Protein AF-C2EVM4-F1 (afdb_monomer_lite)

Organism: NCBI:txid1423814

Secondary structure (DSSP, 8-state):
-HHHHHHHHHHHHHHHHHHHHHHHHHHHHHHHHHHS-HHHHHHHHHHHHHHHHHHHTHHHHHHHHHHHHHSHHHHHHHHHHHHHHHHHHHHHHHHHH-S---HHHHHHHHHHTT--SS-HHHHHH-GGGHHHHHHHHHHHHHTTS--HHHHHHHHHHHHHHHHHHHHHHHHHHHHHHS-HHHHHHHHHHHIIIIITSGGGGS-SHHHHHHHHHHHHHHHHHHHEETTEE---HHHHHHHHHHHHHHHHH-GGGHHHHHHHHHHHHHHHHHHGGGGGSHHHHHHHHHHHHHHHHHHHHHHHHHHHHHHT-SS----TT-SPPHHHHHHHHHSTTSS--HHHHHHHHHS-HHHHHHHHHHHHHHHHHHTT-

Structure (mmCIF, N/CA/C/O backbone):
data_AF-C2EVM4-F1
#
_entry.id   AF-C2EVM4-F1
#
loop_
_atom_site.group_PDB
_atom_site.id
_atom_site.type_symbol
_atom_site.label_atom_id
_atom_site.label_alt_id
_atom_site.label_comp_id
_atom_site.label_asym_id
_atom_site.label_entity_id
_atom_site.label_seq_id
_atom_site.pdbx_PDB_ins_code
_atom_site.Cartn_x
_atom_site.Cartn_y
_atom_site.Cartn_z
_atom_site.occupancy
_atom_site.B_iso_or_equiv
_atom_site.auth_seq_id
_atom_site.auth_comp_id
_atom_site.auth_asym_id
_atom_site.auth_atom_id
_atom_site.pdbx_PDB_model_num
ATOM 1 N N . MET A 1 1 ? -15.156 24.767 21.344 1.00 54.28 1 MET A N 1
ATOM 2 C CA . MET A 1 1 ? -15.127 25.527 20.073 1.00 54.28 1 MET A CA 1
ATOM 3 C C . MET A 1 1 ? -14.363 24.779 18.979 1.00 54.28 1 MET A C 1
ATOM 5 O O . MET A 1 1 ? -14.985 24.408 17.995 1.00 54.28 1 MET A O 1
ATOM 9 N N . ILE A 1 2 ? -13.084 24.437 19.191 1.00 59.19 2 ILE A N 1
ATOM 10 C CA . ILE A 1 2 ? -12.222 23.735 18.210 1.00 59.19 2 ILE A CA 1
ATOM 11 C C . ILE A 1 2 ? -12.815 22.403 17.716 1.00 59.19 2 ILE A C 1
ATOM 13 O O . ILE A 1 2 ? -12.828 22.149 16.521 1.00 59.19 2 ILE A O 1
ATOM 17 N N . GLN A 1 3 ? -13.383 21.576 18.600 1.00 61.59 3 GLN A N 1
ATOM 18 C CA . GLN A 1 3 ? -13.974 20.292 18.192 1.00 61.59 3 GLN A CA 1
ATOM 19 C C . GLN A 1 3 ? -15.240 20.447 17.330 1.00 61.59 3 GLN A C 1
ATOM 21 O O . GLN A 1 3 ? -15.447 19.673 16.402 1.00 61.59 3 GLN A O 1
ATOM 26 N N . LYS A 1 4 ? -16.076 21.461 17.599 1.00 68.12 4 LYS A N 1
ATOM 27 C CA . LYS A 1 4 ? -17.247 21.762 16.756 1.00 68.12 4 LYS A CA 1
ATOM 28 C C . LYS A 1 4 ? -16.808 22.256 15.377 1.00 68.12 4 LYS A C 1
ATOM 30 O O . LYS A 1 4 ? -17.351 21.793 14.384 1.00 68.12 4 LYS A O 1
ATOM 35 N N . LEU A 1 5 ? -15.801 23.131 15.330 1.00 70.56 5 LEU A N 1
ATOM 36 C CA . LEU A 1 5 ? -15.217 23.621 14.082 1.00 70.56 5 LEU A CA 1
ATOM 37 C C . LEU A 1 5 ? -14.576 22.481 13.273 1.00 70.56 5 LEU A C 1
ATOM 39 O O . LEU A 1 5 ? -14.822 22.368 12.080 1.00 70.56 5 LEU A O 1
ATOM 43 N N . SER A 1 6 ? -13.828 21.594 13.935 1.00 66.00 6 SER A N 1
ATOM 44 C CA . SER A 1 6 ? -13.236 20.400 13.322 1.00 66.00 6 SER A CA 1
ATOM 45 C C . SER A 1 6 ? -14.303 19.472 12.742 1.00 66.00 6 SER A C 1
ATOM 47 O O . SER A 1 6 ? -14.198 19.100 11.580 1.00 66.00 6 SER A O 1
ATOM 49 N N . ASN A 1 7 ? -15.364 19.161 13.494 1.00 71.62 7 ASN A N 1
ATOM 50 C CA . ASN A 1 7 ? -16.463 18.339 12.985 1.00 71.62 7 ASN A CA 1
ATOM 51 C C . ASN A 1 7 ? -17.179 19.003 11.799 1.00 71.62 7 ASN A C 1
ATOM 53 O O . ASN A 1 7 ? -17.561 18.316 10.859 1.00 71.62 7 ASN A O 1
ATOM 57 N N . TYR A 1 8 ? -17.356 20.327 11.828 1.00 74.38 8 TYR A N 1
ATOM 58 C CA . TYR A 1 8 ? -17.996 21.066 10.741 1.00 74.38 8 TYR A CA 1
ATOM 59 C C . TYR A 1 8 ? -17.145 21.051 9.466 1.00 74.38 8 TYR A C 1
ATOM 61 O O . TYR A 1 8 ? -17.659 20.742 8.397 1.00 74.38 8 TYR A O 1
ATOM 69 N N . LEU A 1 9 ? -15.835 21.289 9.590 1.00 70.88 9 LEU A N 1
ATOM 70 C CA . LEU A 1 9 ? -14.887 21.183 8.478 1.00 70.88 9 LEU A CA 1
ATOM 71 C C . LEU A 1 9 ? -14.855 19.765 7.903 1.00 70.88 9 LEU A C 1
ATOM 73 O O . LEU A 1 9 ? -14.988 19.596 6.696 1.00 70.88 9 LEU A O 1
ATOM 77 N N . VAL A 1 10 ? -14.746 18.748 8.762 1.00 72.12 10 VAL A N 1
ATOM 78 C CA . VAL A 1 10 ? -14.768 17.338 8.347 1.00 72.12 10 VAL A CA 1
ATOM 79 C C . VAL A 1 10 ? -16.063 17.008 7.609 1.00 72.12 10 VAL A C 1
ATOM 81 O O . VAL A 1 10 ? -16.008 16.382 6.558 1.00 72.12 10 VAL A O 1
ATOM 84 N N . ASN A 1 11 ? -17.212 17.473 8.103 1.00 74.75 11 ASN A N 1
ATOM 85 C CA . ASN A 1 11 ? -18.497 17.255 7.445 1.00 74.75 11 ASN A CA 1
ATOM 86 C C . ASN A 1 11 ? -18.597 17.982 6.100 1.00 74.75 11 ASN A C 1
ATOM 88 O O . ASN A 1 11 ? -19.094 17.383 5.156 1.00 74.75 11 ASN A O 1
ATOM 92 N N . ILE A 1 12 ? -18.116 19.226 5.983 1.00 77.75 12 ILE A N 1
ATOM 93 C CA . ILE A 1 12 ? -18.092 19.944 4.699 1.00 77.75 12 ILE A CA 1
ATOM 94 C C . ILE A 1 12 ? -17.255 19.172 3.685 1.00 77.75 12 ILE A C 1
ATOM 96 O O . ILE A 1 12 ? -17.742 18.897 2.594 1.00 77.75 12 ILE A O 1
ATOM 100 N N . PHE A 1 13 ? -16.030 18.785 4.047 1.00 74.25 13 PHE A N 1
ATOM 101 C CA . PHE A 1 13 ? -15.167 18.028 3.144 1.00 74.25 13 PHE A CA 1
ATOM 102 C C . PHE A 1 13 ? -15.772 16.669 2.790 1.00 74.25 13 PHE A C 1
ATOM 104 O O . PHE A 1 13 ? -15.788 16.315 1.619 1.00 74.25 13 PHE A O 1
ATOM 111 N N . LEU A 1 14 ? -16.321 15.930 3.760 1.00 75.25 14 LEU A N 1
ATOM 112 C CA . LEU A 1 14 ? -16.977 14.643 3.509 1.00 75.25 14 LEU A CA 1
ATOM 113 C C . LEU A 1 14 ? -18.184 14.773 2.586 1.00 75.25 14 LEU A C 1
ATOM 115 O O . LEU A 1 14 ? -18.333 13.968 1.675 1.00 75.25 14 LEU A O 1
ATOM 119 N N . VAL A 1 15 ? -19.048 15.762 2.822 1.00 76.75 15 VAL A N 1
ATOM 120 C CA . VAL A 1 15 ? -20.235 15.982 1.993 1.00 76.75 15 VAL A CA 1
ATOM 121 C C . VAL A 1 15 ? -19.804 16.399 0.597 1.00 76.75 15 VAL A C 1
ATOM 123 O O . VAL A 1 15 ? -20.241 15.783 -0.363 1.00 76.75 15 VAL A O 1
ATOM 126 N N . LEU A 1 16 ? -18.908 17.378 0.477 1.00 75.81 16 LEU A N 1
ATOM 127 C CA . LEU A 1 16 ? -18.482 17.926 -0.806 1.00 75.81 16 LEU A CA 1
ATOM 128 C C . LEU A 1 16 ? -17.719 16.884 -1.636 1.00 75.81 16 LEU A C 1
ATOM 130 O O . LEU A 1 16 ? -18.124 16.578 -2.756 1.00 75.81 16 LEU A O 1
ATOM 134 N N . LEU A 1 17 ? -16.689 16.249 -1.068 1.00 75.12 17 LEU A N 1
ATOM 135 C CA . LEU A 1 17 ? -15.945 15.178 -1.741 1.00 75.12 17 LEU A CA 1
ATOM 136 C C . LEU A 1 17 ? -16.831 13.960 -2.012 1.00 75.12 17 LEU A C 1
ATOM 138 O O . LEU A 1 17 ? -16.724 13.355 -3.076 1.00 75.12 17 LEU A O 1
ATOM 142 N N . GLY A 1 18 ? -17.732 13.624 -1.086 1.00 74.75 18 GLY A N 1
ATOM 143 C CA . GLY A 1 18 ? -18.703 12.549 -1.264 1.00 74.75 18 GLY A CA 1
ATOM 144 C C . GLY A 1 18 ? -19.656 12.824 -2.425 1.00 74.75 18 GLY A C 1
ATOM 145 O O . GLY A 1 18 ? -19.885 11.938 -3.243 1.00 74.75 18 GLY A O 1
ATOM 146 N N . THR A 1 19 ? -20.160 14.054 -2.554 1.00 75.69 19 THR A N 1
ATOM 147 C CA . THR A 1 19 ? -21.021 14.454 -3.676 1.00 75.69 19 THR A CA 1
ATOM 148 C C . THR A 1 19 ? -20.278 14.454 -5.003 1.00 75.69 19 THR A C 1
ATOM 150 O O . THR A 1 19 ? -20.798 13.899 -5.964 1.00 75.69 19 THR A O 1
ATOM 153 N N . ILE A 1 20 ? -19.053 14.989 -5.058 1.00 76.19 20 ILE A N 1
ATOM 154 C CA . ILE A 1 20 ? -18.228 14.960 -6.275 1.00 76.19 20 ILE A CA 1
ATOM 155 C C . ILE A 1 20 ? -17.955 13.512 -6.688 1.00 76.19 20 ILE A C 1
ATOM 157 O O . ILE A 1 20 ? -18.141 13.165 -7.849 1.00 76.19 20 ILE A O 1
ATOM 161 N N . SER A 1 21 ? -17.591 12.653 -5.732 1.00 76.25 21 SER A N 1
ATOM 162 C CA . SER A 1 21 ? -17.334 11.232 -5.992 1.00 76.25 21 SER A CA 1
ATOM 163 C C . SER A 1 21 ? -18.585 10.510 -6.489 1.00 76.25 21 SER A C 1
ATOM 165 O O . SER A 1 21 ? -18.489 9.690 -7.392 1.00 76.25 21 SER A O 1
ATOM 167 N N . LEU A 1 22 ? -19.764 10.819 -5.935 1.00 73.69 22 LEU A N 1
ATOM 168 C CA . LEU A 1 22 ? -21.035 10.249 -6.389 1.00 73.69 22 LEU A CA 1
ATOM 169 C C . LEU A 1 22 ? -21.396 10.704 -7.803 1.00 73.69 22 LEU A C 1
ATOM 171 O O . LEU A 1 22 ? -21.797 9.874 -8.611 1.00 73.69 22 LEU A O 1
ATOM 175 N N . ILE A 1 23 ? -21.241 11.995 -8.108 1.00 75.31 23 ILE A N 1
ATOM 176 C CA . ILE A 1 23 ? -21.487 12.527 -9.454 1.00 75.31 23 ILE A CA 1
ATOM 177 C C . ILE A 1 23 ? -20.531 11.865 -10.446 1.00 75.31 23 ILE A C 1
ATOM 179 O O . ILE A 1 23 ? -20.998 11.307 -11.433 1.00 75.31 23 ILE A O 1
ATOM 183 N N . GLY A 1 24 ? -19.231 11.843 -10.134 1.00 73.38 24 GLY A N 1
ATOM 184 C CA . GLY A 1 24 ? -18.203 11.194 -10.949 1.00 73.38 24 GLY A CA 1
ATOM 185 C C . GLY A 1 24 ? -18.483 9.707 -11.172 1.00 73.38 24 GLY A C 1
ATOM 186 O O . GLY A 1 24 ? -18.412 9.217 -12.298 1.00 73.38 24 GLY A O 1
ATOM 187 N N . ALA A 1 25 ? -18.884 8.996 -10.115 1.00 70.56 25 ALA A N 1
ATOM 188 C CA . ALA A 1 25 ? -19.261 7.593 -10.208 1.00 70.56 25 ALA A CA 1
ATOM 189 C C . ALA A 1 25 ? -20.471 7.392 -11.126 1.00 70.56 25 ALA A C 1
ATOM 191 O O . ALA A 1 25 ? -20.438 6.488 -11.947 1.00 70.56 25 ALA A O 1
ATOM 192 N N . VAL A 1 26 ? -21.515 8.226 -11.029 1.00 73.06 26 VAL A N 1
ATOM 193 C CA . VAL A 1 26 ? -22.714 8.140 -11.885 1.00 73.06 26 VAL A CA 1
ATOM 194 C C . VAL A 1 26 ? -22.404 8.492 -13.343 1.00 73.06 26 VAL A C 1
ATOM 196 O O . VAL A 1 26 ? -22.940 7.854 -14.248 1.00 73.06 26 VAL A O 1
ATOM 199 N N . THR A 1 27 ? -21.533 9.468 -13.599 1.00 72.12 27 THR A N 1
ATOM 200 C CA . THR A 1 27 ? -21.125 9.813 -14.968 1.00 72.12 27 THR A CA 1
ATOM 201 C C . THR A 1 27 ? -20.322 8.690 -15.615 1.00 72.12 27 THR A C 1
ATOM 203 O O . THR A 1 27 ? -20.632 8.291 -16.736 1.00 72.12 27 THR A O 1
ATOM 206 N N . GLU A 1 28 ? -19.361 8.108 -14.892 1.00 71.06 28 GLU A N 1
ATOM 207 C CA . GLU A 1 28 ? -18.616 6.936 -15.367 1.00 71.06 28 GLU A CA 1
ATOM 208 C C . GLU A 1 28 ? -19.516 5.707 -15.522 1.00 71.06 28 GLU A C 1
ATOM 210 O O . GLU A 1 28 ? -19.375 4.939 -16.469 1.00 71.06 28 GLU A O 1
ATOM 215 N N . LEU A 1 29 ? -20.512 5.548 -14.645 1.00 67.94 29 LEU A N 1
ATOM 216 C CA . LEU A 1 29 ? -21.501 4.474 -14.724 1.00 67.94 29 LEU A CA 1
ATOM 217 C C . LEU A 1 29 ? -22.210 4.458 -16.082 1.00 67.94 29 LEU A C 1
ATOM 219 O O . LEU A 1 29 ? -22.332 3.401 -16.698 1.00 67.94 29 LEU A O 1
ATOM 223 N N . ALA A 1 30 ? -22.649 5.626 -16.5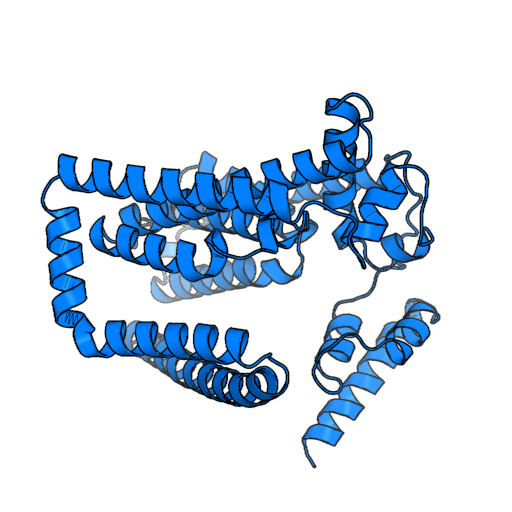57 1.00 69.75 30 ALA A N 1
ATOM 224 C CA . ALA A 1 30 ? -23.328 5.757 -17.842 1.00 69.75 30 ALA A CA 1
ATOM 225 C C . ALA A 1 30 ? -22.397 5.418 -19.019 1.00 69.75 30 ALA A C 1
ATOM 227 O O . ALA A 1 30 ? -22.800 4.736 -19.962 1.00 69.75 30 ALA A O 1
ATOM 228 N N . VAL A 1 31 ? -21.134 5.846 -18.951 1.00 73.44 31 VAL A N 1
ATOM 229 C CA . VAL A 1 31 ? -20.128 5.565 -19.986 1.00 73.44 31 VAL A CA 1
ATOM 230 C C . VAL A 1 31 ? -19.762 4.079 -20.016 1.00 73.44 31 VAL A C 1
ATOM 232 O O . VAL A 1 31 ? -19.715 3.478 -21.091 1.00 73.44 31 VAL A O 1
ATOM 235 N N . MET A 1 32 ? -19.539 3.462 -18.853 1.00 69.25 32 MET A N 1
ATOM 236 C CA . MET A 1 32 ? -19.206 2.042 -18.744 1.00 69.25 32 MET A CA 1
ATOM 237 C C . MET A 1 32 ? -20.360 1.143 -19.182 1.00 69.25 32 MET A C 1
ATOM 239 O O . MET A 1 32 ? -20.118 0.170 -19.895 1.00 69.25 32 MET A O 1
ATOM 243 N N . GLN A 1 33 ? -21.608 1.471 -18.830 1.00 68.50 33 GLN A N 1
ATOM 244 C CA . GLN A 1 33 ? -22.769 0.686 -19.260 1.00 68.50 33 GLN A CA 1
ATOM 245 C C . GLN A 1 33 ? -22.878 0.604 -20.787 1.00 68.50 33 GLN A C 1
ATOM 247 O O . GLN A 1 33 ? -23.184 -0.456 -21.328 1.00 68.50 33 GLN A O 1
ATOM 252 N N . ASN A 1 34 ? -22.521 1.670 -21.503 1.00 69.94 34 ASN A N 1
ATOM 253 C CA . ASN A 1 34 ? -22.517 1.658 -22.967 1.00 69.94 34 ASN A CA 1
ATOM 254 C C . ASN A 1 34 ? -21.433 0.749 -23.578 1.00 69.94 34 ASN A C 1
ATOM 256 O O . ASN A 1 34 ? -21.550 0.356 -24.736 1.00 69.94 34 ASN A O 1
ATOM 260 N N . LYS A 1 35 ? -20.388 0.395 -22.817 1.00 75.56 35 LYS A N 1
ATOM 261 C CA . LYS A 1 35 ? -19.285 -0.485 -23.253 1.00 75.56 35 LYS A CA 1
ATOM 262 C C . LYS A 1 35 ? -19.476 -1.950 -22.839 1.00 75.56 35 LYS A C 1
ATOM 264 O O . LYS A 1 35 ? -18.765 -2.829 -23.326 1.00 75.56 35 LYS A O 1
ATOM 269 N N . LEU A 1 36 ? -20.393 -2.230 -21.914 1.00 72.81 36 LEU A N 1
ATOM 270 C CA . LEU A 1 36 ? -20.634 -3.571 -21.385 1.00 72.81 36 LEU A CA 1
ATOM 271 C C . LEU A 1 36 ? -21.600 -4.359 -22.279 1.00 72.81 36 LEU A C 1
ATOM 273 O O . LEU A 1 36 ? -22.546 -3.820 -22.850 1.00 72.81 36 LEU A O 1
ATOM 277 N N . SER A 1 37 ? -21.398 -5.677 -22.361 1.00 80.75 37 SER A N 1
ATOM 278 C CA . SER A 1 37 ? -22.391 -6.560 -22.980 1.00 80.75 37 SER A CA 1
ATOM 279 C C . SER A 1 37 ? -23.690 -6.560 -22.169 1.00 80.75 37 SER A C 1
ATOM 281 O O . SER A 1 37 ? -23.675 -6.320 -20.961 1.00 80.75 37 SER A O 1
ATOM 283 N N . VAL A 1 38 ? -24.816 -6.895 -22.809 1.00 78.06 38 VAL A N 1
ATOM 284 C CA . VAL A 1 38 ? -26.146 -6.934 -22.168 1.00 78.06 38 VAL A CA 1
ATOM 285 C C . VAL A 1 38 ? -26.125 -7.730 -20.856 1.00 78.06 38 VAL A C 1
ATOM 287 O O . VAL A 1 38 ? -26.606 -7.249 -19.834 1.00 78.06 38 VAL A O 1
ATOM 290 N N . THR A 1 39 ? -25.485 -8.902 -20.843 1.00 75.94 39 THR A N 1
ATOM 291 C CA . THR A 1 39 ? -25.351 -9.740 -19.641 1.00 75.94 39 THR A CA 1
ATOM 292 C C . THR A 1 39 ? -24.575 -9.043 -18.524 1.00 75.94 39 THR A C 1
ATOM 294 O O . THR A 1 39 ? -24.993 -9.083 -17.368 1.00 75.94 39 THR A O 1
ATOM 297 N N . LYS A 1 40 ? -23.460 -8.376 -18.853 1.00 73.25 40 LYS A N 1
ATOM 298 C CA . LYS A 1 40 ? -22.657 -7.644 -17.866 1.00 73.25 40 LYS A CA 1
ATOM 299 C C . LYS A 1 40 ? -23.407 -6.420 -17.335 1.00 73.25 40 LYS A C 1
ATOM 301 O O . LYS A 1 40 ? -23.330 -6.154 -16.140 1.00 73.25 40 LYS A O 1
ATOM 306 N N . ASN A 1 41 ? -24.179 -5.738 -18.183 1.00 73.81 41 ASN A N 1
ATOM 307 C CA . ASN A 1 41 ? -25.053 -4.639 -17.775 1.00 73.81 41 ASN A CA 1
ATOM 308 C C . ASN A 1 41 ? -26.140 -5.092 -16.804 1.00 73.81 41 ASN A C 1
ATOM 310 O O . ASN A 1 41 ? -26.299 -4.482 -15.755 1.00 73.81 41 ASN A O 1
ATOM 314 N N . ILE A 1 42 ? -26.840 -6.192 -17.097 1.00 76.81 42 ILE A N 1
ATOM 315 C CA . ILE A 1 42 ? -27.854 -6.750 -16.188 1.00 76.81 42 ILE A CA 1
ATOM 316 C C . ILE A 1 42 ? -27.231 -7.080 -14.826 1.00 76.81 42 ILE A C 1
ATOM 318 O O . ILE A 1 42 ? -27.780 -6.713 -13.787 1.00 76.81 42 ILE A O 1
ATOM 322 N N . LEU A 1 43 ? -26.065 -7.730 -14.825 1.00 72.38 43 LEU A N 1
ATOM 323 C CA . LEU A 1 43 ? -25.370 -8.130 -13.602 1.00 72.38 43 LEU A CA 1
ATOM 324 C C . LEU A 1 43 ? -24.930 -6.902 -12.790 1.00 72.38 43 LEU A C 1
ATOM 326 O O . LEU A 1 43 ? -25.181 -6.822 -11.588 1.00 72.38 43 LEU A O 1
ATOM 330 N N . PHE A 1 44 ? -24.370 -5.897 -13.453 1.00 68.75 44 PHE A N 1
ATOM 331 C CA . PHE A 1 44 ? -23.963 -4.650 -12.822 1.00 68.75 44 PHE A CA 1
ATOM 332 C C . PHE A 1 44 ? -25.153 -3.833 -12.282 1.00 68.75 44 PHE A C 1
ATOM 334 O O . PHE A 1 44 ? -25.142 -3.417 -11.124 1.00 68.75 44 PHE A O 1
ATOM 341 N N . THR A 1 45 ? -26.226 -3.666 -13.059 1.00 72.62 45 THR A N 1
ATOM 342 C CA . THR A 1 45 ? -27.457 -3.001 -12.601 1.00 72.62 45 THR A CA 1
ATOM 343 C C . THR A 1 45 ? -28.090 -3.750 -11.429 1.00 72.62 45 THR A C 1
ATOM 345 O O . THR A 1 45 ? -28.559 -3.116 -10.484 1.00 72.62 45 THR A O 1
ATOM 348 N N . SER A 1 46 ? -28.044 -5.087 -11.423 1.00 73.50 46 SER A N 1
ATOM 349 C CA . SER A 1 46 ? -28.519 -5.884 -10.287 1.00 73.50 46 SER A CA 1
ATOM 350 C C . SER A 1 46 ? -27.701 -5.631 -9.013 1.00 73.50 46 SER A C 1
ATOM 352 O O . SER A 1 46 ? -28.286 -5.466 -7.946 1.00 73.50 46 SER A O 1
ATOM 354 N N . LEU A 1 47 ? -26.374 -5.489 -9.117 1.00 74.25 47 LEU A N 1
ATOM 355 C CA . LEU A 1 47 ? -25.496 -5.112 -8.001 1.00 74.25 47 LEU A CA 1
ATOM 356 C C . LEU A 1 47 ? -25.850 -3.729 -7.441 1.00 74.25 47 LEU A C 1
ATOM 358 O O . LEU A 1 47 ? -25.977 -3.572 -6.226 1.00 74.25 47 LEU A O 1
ATOM 362 N N . VAL A 1 48 ? -26.069 -2.740 -8.314 1.00 73.69 48 VAL A N 1
ATOM 363 C CA . VAL A 1 48 ? -26.497 -1.392 -7.903 1.00 73.69 48 VAL A CA 1
ATOM 364 C C . VAL A 1 48 ? -27.846 -1.450 -7.183 1.00 73.69 48 VAL A C 1
ATOM 366 O O . VAL A 1 48 ? -27.989 -0.875 -6.103 1.00 73.69 48 VAL A O 1
ATOM 369 N N . LEU A 1 49 ? -28.819 -2.190 -7.723 1.00 76.31 49 LEU A N 1
ATOM 370 C CA . LEU A 1 49 ? -30.122 -2.380 -7.081 1.00 76.31 49 LEU A CA 1
ATOM 371 C C . LEU A 1 49 ? -29.994 -3.066 -5.719 1.00 76.31 49 LEU A C 1
ATOM 373 O O . LEU A 1 49 ? -30.642 -2.633 -4.773 1.00 76.31 49 LEU A O 1
ATOM 377 N N . VAL A 1 50 ? -29.120 -4.065 -5.575 1.00 78.31 50 VAL A N 1
ATOM 378 C CA . VAL A 1 50 ? -28.842 -4.708 -4.280 1.00 78.31 50 VAL A CA 1
ATOM 379 C C . VAL A 1 50 ? -28.296 -3.696 -3.270 1.00 78.31 50 VAL A C 1
ATOM 381 O O . VAL A 1 50 ? -28.775 -3.662 -2.136 1.00 78.31 50 VAL A O 1
ATOM 384 N N . ILE A 1 51 ? -27.358 -2.828 -3.660 1.00 76.19 51 ILE A N 1
ATOM 385 C CA . ILE A 1 51 ? -26.823 -1.769 -2.784 1.00 76.19 51 ILE A CA 1
ATOM 386 C C . ILE A 1 51 ? -27.934 -0.793 -2.366 1.00 76.19 51 ILE A C 1
ATOM 388 O O . ILE A 1 51 ? -28.065 -0.467 -1.182 1.00 76.19 51 ILE A O 1
ATOM 392 N N . VAL A 1 52 ? -28.774 -0.366 -3.313 1.00 75.44 52 VAL A N 1
ATOM 393 C CA . VAL A 1 52 ? -29.927 0.507 -3.040 1.00 75.44 52 VAL A CA 1
ATOM 394 C C . VAL A 1 52 ? -30.924 -0.184 -2.103 1.00 75.44 52 VAL A C 1
ATOM 396 O O . VAL A 1 52 ? -31.374 0.425 -1.133 1.00 75.44 52 VAL A O 1
ATOM 399 N N . CYS A 1 53 ? -31.218 -1.469 -2.311 1.00 74.12 53 CYS A N 1
ATOM 400 C CA . CYS A 1 53 ? -32.065 -2.264 -1.425 1.00 74.12 53 CYS A CA 1
ATOM 401 C C . CYS A 1 53 ? -31.474 -2.362 -0.014 1.00 74.12 53 CYS A C 1
ATOM 403 O O . CYS A 1 53 ? -32.195 -2.143 0.958 1.00 74.12 53 CYS A O 1
ATOM 405 N N . ILE A 1 54 ? -30.170 -2.619 0.128 1.00 79.62 54 ILE A N 1
ATOM 406 C CA . ILE A 1 54 ? -29.486 -2.628 1.432 1.00 79.62 54 ILE A CA 1
ATOM 407 C C . ILE A 1 54 ? -29.658 -1.277 2.140 1.00 79.62 54 ILE A C 1
ATOM 409 O O . ILE A 1 54 ? -29.905 -1.239 3.348 1.00 79.62 54 ILE A O 1
ATOM 413 N N . PHE A 1 55 ? -29.572 -0.167 1.401 1.00 78.19 55 PHE A N 1
ATOM 414 C CA . PHE A 1 55 ? -29.762 1.172 1.952 1.00 78.19 55 PHE A CA 1
ATOM 415 C C . PHE A 1 55 ? -31.216 1.449 2.371 1.00 78.19 55 PHE A C 1
ATOM 417 O O . PHE A 1 55 ? -31.452 1.917 3.490 1.00 78.19 55 PHE A O 1
ATOM 424 N N . ILE A 1 56 ? -32.197 1.131 1.517 1.00 80.12 56 ILE A N 1
ATOM 425 C CA . ILE A 1 56 ? -33.632 1.300 1.806 1.00 80.12 56 ILE A CA 1
ATOM 426 C C . ILE A 1 56 ? -34.029 0.453 3.024 1.00 80.12 56 ILE A C 1
ATOM 428 O O . ILE A 1 56 ? -34.638 0.955 3.972 1.00 80.12 56 ILE A O 1
ATOM 432 N N . PHE A 1 57 ? -33.605 -0.811 3.053 1.00 83.81 57 PHE A N 1
ATOM 433 C CA . PHE A 1 57 ? -33.904 -1.772 4.115 1.00 83.81 57 PHE A CA 1
ATOM 434 C C . PHE A 1 57 ? -32.846 -1.796 5.228 1.00 83.81 57 PHE A C 1
ATOM 436 O O . PHE A 1 57 ? -32.701 -2.783 5.952 1.00 83.81 57 PHE A O 1
ATOM 443 N N . ARG A 1 58 ? -32.118 -0.689 5.431 1.00 80.94 58 ARG A N 1
ATOM 444 C CA . ARG A 1 58 ? -31.030 -0.590 6.423 1.00 80.94 58 ARG A CA 1
ATOM 445 C C . ARG A 1 58 ? -31.435 -0.988 7.845 1.00 80.94 58 ARG A C 1
ATOM 447 O O . ARG A 1 58 ? -30.596 -1.458 8.609 1.00 80.94 58 ARG A O 1
ATOM 454 N N . LYS A 1 59 ? -32.708 -0.807 8.223 1.00 81.44 59 LYS A N 1
ATOM 455 C CA . LYS A 1 59 ? -33.227 -1.232 9.537 1.00 81.44 59 LYS A CA 1
ATOM 456 C C . LYS A 1 59 ? -33.308 -2.759 9.634 1.00 81.44 59 LYS A C 1
ATOM 458 O O . LYS A 1 59 ? -32.859 -3.325 10.622 1.00 81.44 59 LYS A O 1
ATOM 463 N N . GLN A 1 60 ? -33.824 -3.424 8.605 1.00 83.31 60 GLN A N 1
ATOM 464 C CA . GLN A 1 60 ? -33.910 -4.882 8.532 1.00 83.31 60 GLN A CA 1
ATOM 465 C C . GLN A 1 60 ? -32.513 -5.504 8.449 1.00 83.31 60 GLN A C 1
ATOM 467 O O . GLN A 1 60 ? -32.213 -6.432 9.195 1.00 83.31 60 GLN A O 1
ATOM 472 N N . VAL A 1 61 ? -31.623 -4.931 7.631 1.00 79.44 61 VAL A N 1
ATOM 473 C CA . VAL A 1 61 ? -30.210 -5.339 7.553 1.00 79.44 61 VAL A CA 1
ATOM 474 C C . VAL A 1 61 ? -29.537 -5.217 8.921 1.00 79.44 61 VAL A C 1
ATOM 476 O O . VAL A 1 61 ? -28.837 -6.129 9.354 1.00 79.44 61 VAL A O 1
ATOM 479 N N . LYS A 1 62 ? -29.797 -4.126 9.655 1.00 80.06 62 LYS A N 1
ATOM 480 C CA . LYS A 1 62 ? -29.293 -3.948 11.023 1.00 80.06 62 LYS A CA 1
ATOM 481 C C . LYS A 1 62 ? -29.755 -5.078 11.953 1.00 80.06 62 LYS A C 1
ATOM 483 O O . LYS A 1 62 ? -28.921 -5.581 12.703 1.00 80.06 62 LYS A O 1
ATOM 488 N N . ASN A 1 63 ? -31.027 -5.471 11.890 1.00 83.00 63 ASN A N 1
ATOM 489 C CA . ASN A 1 63 ? -31.578 -6.555 12.710 1.00 83.00 63 ASN A CA 1
ATOM 490 C C . ASN A 1 63 ? -30.969 -7.917 12.335 1.00 83.00 63 ASN A C 1
ATOM 492 O O . ASN A 1 63 ? -30.603 -8.686 13.219 1.00 83.00 63 ASN A O 1
ATOM 496 N N . LEU A 1 64 ? -30.785 -8.196 11.040 1.00 81.19 64 LEU A N 1
ATOM 497 C CA . LEU A 1 64 ? -30.112 -9.413 10.568 1.00 81.19 64 LEU A CA 1
ATOM 498 C C . LEU A 1 64 ? -28.675 -9.497 11.087 1.00 81.19 64 LEU A C 1
ATOM 500 O O . LEU A 1 64 ? -28.262 -10.520 11.624 1.00 81.19 64 LEU A O 1
ATOM 504 N N . VAL A 1 65 ? -27.921 -8.400 11.000 1.00 81.94 65 VAL A N 1
ATOM 505 C CA . VAL A 1 65 ? -26.556 -8.343 11.537 1.00 81.94 65 VAL A CA 1
ATOM 506 C C . VAL A 1 65 ? -26.541 -8.555 13.055 1.00 81.94 65 VAL A C 1
ATOM 508 O O . VAL A 1 65 ? -25.629 -9.200 13.575 1.00 81.94 65 VAL A O 1
ATOM 511 N N . GLU A 1 66 ? -27.530 -8.022 13.776 1.00 84.00 66 GLU A N 1
ATOM 512 C CA . GLU A 1 66 ? -27.671 -8.243 15.219 1.00 84.00 66 GLU A CA 1
ATOM 513 C C . GLU A 1 66 ? -27.915 -9.717 15.546 1.00 84.00 66 GLU A C 1
ATOM 515 O O . GLU A 1 66 ? -27.240 -10.236 16.432 1.00 84.00 66 GLU A O 1
ATOM 520 N N . LEU A 1 67 ? -28.765 -10.410 14.783 1.00 82.25 67 LEU A N 1
ATOM 521 C CA . LEU A 1 67 ? -28.977 -11.856 14.913 1.00 82.25 67 LEU A CA 1
ATOM 522 C C . LEU A 1 67 ? -27.685 -12.644 14.658 1.00 82.25 67 LEU A C 1
ATOM 524 O O . LEU A 1 67 ? -27.299 -13.475 15.480 1.00 82.25 67 LEU A O 1
ATOM 528 N N . CYS A 1 68 ? -26.955 -12.324 13.584 1.00 80.69 68 CYS A N 1
ATOM 529 C CA . CYS A 1 68 ? -25.661 -12.947 13.282 1.00 80.69 68 CYS A CA 1
ATOM 530 C C . CYS A 1 68 ? -24.626 -12.728 14.398 1.00 80.69 68 CYS A C 1
ATOM 532 O O . CYS A 1 68 ? -23.751 -13.563 14.620 1.00 80.69 68 CYS A O 1
ATOM 534 N N . CYS A 1 69 ? -24.709 -11.601 15.111 1.00 82.69 69 CYS A N 1
ATOM 535 C CA . CYS A 1 69 ? -23.800 -11.256 16.200 1.00 82.69 69 CYS A CA 1
ATOM 536 C C . CYS A 1 69 ? -24.288 -11.691 17.592 1.00 82.69 69 CYS A C 1
ATOM 538 O O . CYS A 1 69 ? -23.510 -11.564 18.541 1.00 82.69 69 CYS A O 1
ATOM 540 N N . ALA A 1 70 ? -25.526 -12.184 17.723 1.00 81.62 70 ALA A N 1
ATOM 541 C CA . ALA A 1 70 ? -26.187 -12.420 19.008 1.00 81.62 70 ALA A CA 1
ATOM 542 C C . ALA A 1 70 ? -25.506 -13.522 19.827 1.00 81.62 70 ALA A C 1
ATOM 544 O O . ALA A 1 70 ? -25.264 -13.360 21.021 1.00 81.62 70 ALA A O 1
ATOM 545 N N . SER A 1 71 ? -25.137 -14.625 19.172 1.00 87.31 71 SER A N 1
ATOM 546 C CA . SER A 1 71 ? -24.387 -15.717 19.792 1.00 87.31 71 SER A CA 1
ATOM 547 C C . SER A 1 71 ? -22.949 -15.737 19.292 1.00 87.31 71 SER A C 1
ATOM 549 O O . SER A 1 71 ? -22.677 -15.601 18.097 1.00 87.31 71 SER A O 1
ATOM 551 N N . LYS A 1 72 ? -22.002 -15.961 20.211 1.00 87.56 72 LYS A N 1
ATOM 552 C CA . LYS A 1 72 ? -20.591 -16.173 19.859 1.00 87.56 72 LYS A CA 1
ATOM 553 C C . LYS A 1 72 ? -20.434 -17.358 18.902 1.00 87.56 72 LYS A C 1
ATOM 555 O O . LYS A 1 72 ? -19.641 -17.254 17.973 1.00 87.56 72 LYS A O 1
ATOM 560 N N . TYR A 1 73 ? -21.198 -18.431 19.112 1.00 88.69 73 TYR A N 1
ATOM 561 C CA . TYR A 1 73 ? -21.163 -19.623 18.266 1.00 88.69 73 TYR A CA 1
ATOM 562 C C . TYR A 1 73 ? -21.692 -19.326 16.860 1.00 88.69 73 TYR A C 1
ATOM 564 O O . TYR A 1 73 ? -20.960 -19.515 15.894 1.00 88.69 73 TYR A O 1
ATOM 572 N N . ILE A 1 74 ? -22.904 -18.762 16.755 1.00 86.94 74 ILE A N 1
ATOM 573 C CA . ILE A 1 74 ? -23.522 -18.400 15.465 1.00 86.94 74 ILE A CA 1
ATOM 574 C C . ILE A 1 74 ? -22.598 -17.477 14.672 1.00 86.94 74 ILE A C 1
ATOM 576 O O . ILE A 1 74 ? -22.316 -17.734 13.506 1.00 86.94 74 ILE A O 1
ATOM 580 N N . PHE A 1 75 ? -22.058 -16.444 15.323 1.00 89.12 75 PHE A N 1
ATOM 581 C CA . PHE A 1 75 ? -21.122 -15.537 14.676 1.00 89.12 75 PHE A CA 1
ATOM 582 C C . PHE A 1 75 ? -19.889 -16.260 14.137 1.00 89.12 75 PHE A C 1
ATOM 584 O O . PHE A 1 75 ? -19.484 -15.998 13.012 1.00 89.12 75 PHE A O 1
ATOM 591 N N . ASN A 1 76 ? -19.268 -17.129 14.939 1.00 89.19 76 ASN A N 1
ATOM 592 C CA . ASN A 1 76 ? -18.054 -17.828 14.527 1.00 89.19 76 ASN A CA 1
ATOM 593 C C . ASN A 1 76 ? -18.325 -18.749 13.332 1.00 89.19 76 ASN A C 1
ATOM 595 O O . ASN A 1 76 ? -17.505 -18.791 12.423 1.00 89.19 76 ASN A O 1
ATOM 599 N N . VAL A 1 77 ? -19.475 -19.431 13.310 1.00 90.62 77 VAL A N 1
ATOM 600 C CA . VAL A 1 77 ? -19.893 -20.266 12.175 1.00 90.62 77 VAL A CA 1
ATOM 601 C C . VAL A 1 77 ? -20.105 -19.411 10.926 1.00 90.62 77 VAL A C 1
ATOM 603 O O . VAL A 1 77 ? -19.525 -19.708 9.889 1.00 90.62 77 VAL A O 1
ATOM 606 N N . ILE A 1 78 ? -20.866 -18.316 11.018 1.00 88.94 78 ILE A N 1
ATOM 607 C CA . ILE A 1 78 ? -21.113 -17.415 9.878 1.00 88.94 78 ILE A CA 1
ATOM 608 C C . ILE A 1 78 ? -19.804 -16.811 9.361 1.00 88.94 78 ILE A C 1
ATOM 610 O O . ILE A 1 78 ? -19.566 -16.788 8.157 1.00 88.94 78 ILE A O 1
ATOM 614 N N . PHE A 1 79 ? -18.945 -16.343 10.267 1.00 91.25 79 PHE A N 1
ATOM 615 C CA . PHE A 1 79 ? -17.636 -15.799 9.926 1.00 91.25 79 PHE A CA 1
ATOM 616 C C . PHE A 1 79 ? -16.783 -16.834 9.185 1.00 91.25 79 PHE A C 1
ATOM 618 O O . PHE A 1 79 ? -16.224 -16.515 8.141 1.00 91.25 79 PHE A O 1
ATOM 625 N N . LEU A 1 80 ? -16.721 -18.069 9.697 1.00 92.44 80 LEU A N 1
ATOM 626 C CA . LEU A 1 80 ? -15.992 -19.169 9.070 1.00 92.44 80 LEU A CA 1
ATOM 627 C C . LEU A 1 80 ? -16.541 -19.470 7.672 1.00 92.44 80 LEU A C 1
ATOM 629 O O . LEU A 1 80 ? -15.769 -19.536 6.727 1.00 92.44 80 LEU A O 1
ATOM 633 N N . VAL A 1 81 ? -17.863 -19.603 7.526 1.00 92.12 81 VAL A N 1
ATOM 634 C CA . VAL A 1 81 ? -18.508 -19.889 6.234 1.00 92.12 81 VAL A CA 1
ATOM 635 C C . VAL A 1 81 ? -18.192 -18.802 5.209 1.00 92.12 81 VAL A C 1
ATOM 637 O O . VAL A 1 81 ? -17.825 -19.123 4.083 1.00 92.12 81 VAL A O 1
ATOM 640 N N . ILE A 1 82 ? -18.280 -17.525 5.594 1.00 91.50 82 ILE A N 1
ATOM 641 C CA . ILE A 1 82 ? -17.956 -16.401 4.705 1.00 91.50 82 ILE A CA 1
ATOM 642 C C . ILE A 1 82 ? -16.483 -16.435 4.302 1.00 91.50 82 ILE A C 1
ATOM 644 O O . ILE A 1 82 ? -16.178 -16.291 3.123 1.00 91.50 82 ILE A O 1
ATOM 648 N N . PHE A 1 83 ? -15.573 -16.630 5.257 1.00 92.38 83 PHE A N 1
ATOM 649 C CA . PHE A 1 83 ? -14.137 -16.590 4.986 1.00 92.38 83 PHE A CA 1
ATOM 650 C C . PHE A 1 83 ? -13.672 -17.805 4.170 1.00 92.38 83 PHE A C 1
ATOM 652 O O . PHE A 1 83 ? -12.938 -17.656 3.201 1.00 92.38 83 PHE A O 1
ATOM 659 N N . CYS A 1 84 ? -14.165 -19.006 4.480 1.00 92.56 84 CYS A N 1
ATOM 660 C CA . CYS A 1 84 ? -13.919 -20.197 3.667 1.00 92.56 84 CYS A CA 1
ATOM 661 C C . CYS A 1 84 ? -14.525 -20.062 2.264 1.00 92.56 84 CYS A C 1
ATOM 663 O O . CYS A 1 84 ? -13.890 -20.457 1.291 1.00 92.56 84 CYS A O 1
ATOM 665 N N . GLY A 1 85 ? -15.725 -19.483 2.149 1.00 90.81 85 GLY A N 1
ATOM 666 C CA . GLY A 1 85 ? -16.351 -19.185 0.862 1.00 90.81 85 GLY A CA 1
ATOM 667 C C . GLY A 1 85 ? -15.542 -18.182 0.037 1.00 90.81 85 GLY A C 1
ATOM 668 O O . GLY A 1 85 ? -15.376 -18.383 -1.163 1.00 90.81 85 GLY A O 1
ATOM 669 N N . LEU A 1 86 ? -14.987 -17.151 0.683 1.00 93.75 86 LEU A N 1
ATOM 670 C CA . LEU A 1 86 ? -14.088 -16.180 0.060 1.00 93.75 86 LEU A CA 1
ATOM 671 C C . LEU A 1 86 ? -12.820 -16.853 -0.472 1.00 93.75 86 LEU A C 1
ATOM 673 O O . LEU A 1 86 ? -12.532 -16.715 -1.656 1.00 93.75 86 LEU A O 1
ATOM 677 N N . ILE A 1 87 ? -12.122 -17.630 0.362 1.00 94.94 87 ILE A N 1
ATOM 678 C CA . ILE A 1 87 ? -10.915 -18.365 -0.045 1.00 94.94 87 ILE A CA 1
ATOM 679 C C . ILE A 1 87 ? -11.236 -19.312 -1.203 1.00 94.94 87 ILE A C 1
ATOM 681 O O . ILE A 1 87 ? -10.506 -19.361 -2.188 1.00 94.94 87 ILE A O 1
ATOM 685 N N . PHE A 1 88 ? -12.346 -20.052 -1.125 1.00 92.25 88 PHE A N 1
ATOM 686 C CA . PHE A 1 88 ? -12.760 -20.946 -2.204 1.00 92.25 88 PHE A CA 1
ATOM 687 C C . PHE A 1 88 ? -13.005 -20.180 -3.509 1.00 92.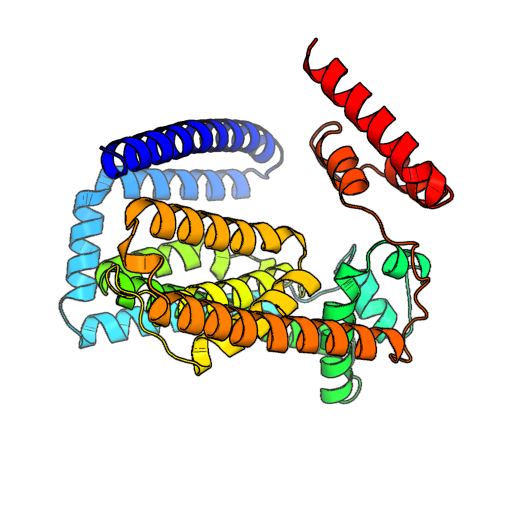25 88 PHE A C 1
ATOM 689 O O . PHE A 1 88 ? -12.512 -20.581 -4.563 1.00 92.25 88 PHE A O 1
ATOM 696 N N . TYR A 1 89 ? -13.725 -19.059 -3.454 1.00 92.62 89 TYR A N 1
ATOM 697 C CA . TYR A 1 89 ? -13.935 -18.188 -4.609 1.00 92.62 89 TYR A CA 1
ATOM 698 C C . TYR A 1 89 ? -12.603 -17.685 -5.185 1.00 92.62 89 TYR A C 1
ATOM 700 O O . TYR A 1 89 ? -12.348 -17.830 -6.378 1.00 92.62 89 TYR A O 1
ATOM 708 N N . GLN A 1 90 ? -11.722 -17.167 -4.335 1.00 93.81 90 GLN A N 1
ATOM 709 C CA . GLN A 1 90 ? -10.407 -16.656 -4.708 1.00 93.81 90 GLN A CA 1
ATOM 710 C C . GLN A 1 90 ? -9.520 -17.733 -5.348 1.00 93.81 90 GLN A C 1
ATOM 712 O O . GLN A 1 90 ? -8.910 -17.480 -6.381 1.00 93.81 90 GLN A O 1
ATOM 717 N N . LEU A 1 91 ? -9.493 -18.956 -4.812 1.00 93.50 91 LEU A N 1
ATOM 718 C CA . LEU A 1 91 ? -8.760 -20.077 -5.410 1.00 93.50 91 LEU A CA 1
ATOM 719 C C . LEU A 1 91 ? -9.286 -20.429 -6.809 1.00 93.50 91 LEU A C 1
ATOM 721 O O . LEU A 1 91 ? -8.489 -20.676 -7.716 1.00 93.50 91 LEU A O 1
ATOM 725 N N . ASN A 1 92 ? -10.609 -20.403 -7.012 1.00 90.75 92 ASN A N 1
ATOM 726 C CA . ASN A 1 92 ? -11.197 -20.576 -8.343 1.00 90.75 92 ASN A CA 1
ATOM 727 C C . ASN A 1 92 ? -10.784 -19.442 -9.292 1.00 90.75 92 ASN A C 1
ATOM 729 O O . ASN A 1 92 ? -10.436 -19.708 -10.440 1.00 90.75 92 ASN A O 1
ATOM 733 N N . MET A 1 93 ? -10.757 -18.196 -8.811 1.00 92.06 93 MET A N 1
ATOM 734 C CA . MET A 1 93 ? -10.298 -17.046 -9.596 1.00 92.06 93 MET A CA 1
ATOM 735 C C . MET A 1 93 ? -8.833 -17.185 -10.005 1.00 92.06 93 MET A C 1
ATOM 737 O O . MET A 1 93 ? -8.507 -16.979 -11.170 1.00 92.06 93 MET A O 1
ATOM 741 N N . ILE A 1 94 ? -7.959 -17.606 -9.089 1.00 92.94 94 ILE A N 1
ATOM 742 C CA . ILE A 1 94 ? -6.550 -17.879 -9.396 1.00 92.94 94 ILE A CA 1
ATOM 743 C C . ILE A 1 94 ? -6.451 -18.960 -10.474 1.00 92.94 94 ILE A C 1
ATOM 745 O O . ILE A 1 94 ? -5.719 -18.790 -11.447 1.00 92.94 94 ILE A O 1
ATOM 749 N N . GLN A 1 95 ? -7.195 -20.058 -10.340 1.00 89.75 95 GLN A N 1
ATOM 750 C CA . GLN A 1 95 ? -7.174 -21.140 -11.323 1.00 89.75 95 GLN A CA 1
ATOM 751 C C . GLN A 1 95 ? -7.665 -20.684 -12.705 1.00 89.75 95 GLN A C 1
ATOM 753 O O . GLN A 1 95 ? -7.094 -21.101 -13.710 1.00 89.75 95 GLN A O 1
ATOM 758 N N . ALA A 1 96 ? -8.702 -19.847 -12.754 1.00 89.50 96 ALA A N 1
ATOM 759 C CA . ALA A 1 96 ? -9.331 -19.402 -13.993 1.00 89.50 96 ALA A CA 1
ATOM 760 C C . ALA A 1 96 ? -8.576 -18.264 -14.698 1.00 89.50 96 ALA A C 1
ATOM 762 O O . ALA A 1 96 ? -8.603 -18.193 -15.923 1.00 89.50 96 ALA A O 1
ATOM 763 N N . LEU A 1 97 ? -7.939 -17.366 -13.939 1.00 91.88 97 LEU A N 1
ATOM 764 C CA . LEU A 1 97 ? -7.388 -16.110 -14.459 1.00 91.88 97 LEU A CA 1
ATOM 765 C C . LEU A 1 97 ? -5.860 -16.034 -14.462 1.00 91.88 97 LEU A C 1
ATOM 767 O O . LEU A 1 97 ? -5.319 -15.088 -15.027 1.00 91.88 97 LEU A O 1
ATOM 771 N N . THR A 1 98 ? -5.145 -16.985 -13.847 1.00 93.25 98 THR A N 1
ATOM 772 C CA . THR A 1 98 ? -3.674 -16.979 -13.917 1.00 93.25 98 THR A CA 1
ATOM 773 C C . THR A 1 98 ? -3.225 -17.100 -15.370 1.00 93.25 98 THR A C 1
ATOM 775 O O . THR A 1 98 ? -3.479 -18.110 -16.027 1.00 93.25 98 THR A O 1
ATOM 778 N N . GLY A 1 99 ? -2.508 -16.087 -15.846 1.00 89.25 99 GLY A N 1
ATOM 779 C CA . GLY A 1 99 ? -2.027 -16.006 -17.216 1.00 89.25 99 GLY A CA 1
ATOM 780 C C . GLY A 1 99 ? -1.036 -14.864 -17.401 1.00 89.25 99 GLY A C 1
ATOM 781 O O . GLY A 1 99 ? -0.679 -14.172 -16.450 1.00 89.25 99 GLY A O 1
ATOM 782 N N . ILE A 1 100 ? -0.580 -14.698 -18.640 1.00 90.00 100 ILE A N 1
ATOM 783 C CA . ILE A 1 100 ? 0.325 -13.617 -19.045 1.00 90.00 100 ILE A CA 1
ATOM 784 C C . ILE A 1 100 ? -0.413 -12.281 -18.912 1.00 90.00 100 ILE A C 1
ATOM 786 O O . ILE A 1 100 ? -1.580 -12.169 -19.284 1.00 90.00 100 ILE A O 1
ATOM 790 N N . MET A 1 101 ? 0.281 -11.284 -18.372 1.00 89.81 101 MET A N 1
ATOM 791 C CA . MET A 1 101 ? -0.230 -9.927 -18.161 1.00 89.81 101 MET A CA 1
ATOM 792 C C . MET A 1 101 ? 0.548 -8.929 -19.014 1.00 89.81 101 MET A C 1
ATOM 794 O O . MET A 1 101 ? 1.612 -9.265 -19.537 1.00 89.81 101 MET A O 1
ATOM 798 N N . GLU A 1 102 ? 0.028 -7.709 -19.103 1.00 88.69 102 GLU A N 1
ATOM 799 C CA . GLU A 1 102 ? 0.635 -6.568 -19.795 1.00 88.69 102 GLU A CA 1
ATOM 800 C C . GLU A 1 102 ? 1.163 -5.526 -18.789 1.00 88.69 102 GLU A C 1
ATOM 802 O O . GLU A 1 102 ? 1.004 -5.694 -17.578 1.00 88.69 102 GLU A O 1
ATOM 807 N N . PHE A 1 103 ? 1.779 -4.449 -19.290 1.00 89.25 103 PHE A N 1
ATOM 808 C CA . PHE A 1 103 ? 2.304 -3.322 -18.502 1.00 89.25 103 PHE A CA 1
ATOM 809 C C . PHE A 1 103 ? 3.315 -3.743 -17.417 1.00 89.25 103 PHE A C 1
ATOM 811 O O . PHE A 1 103 ? 4.127 -4.643 -17.630 1.00 89.25 103 PHE A O 1
ATOM 818 N N . ASP A 1 104 ? 3.299 -3.076 -16.260 1.00 93.00 104 ASP A N 1
ATOM 819 C CA . ASP A 1 104 ? 4.316 -3.230 -15.219 1.00 93.00 104 ASP A CA 1
ATOM 820 C C . ASP A 1 104 ? 4.506 -4.668 -14.719 1.00 93.00 104 ASP A C 1
ATOM 822 O O . ASP A 1 104 ? 5.663 -5.090 -14.645 1.00 93.00 104 ASP A O 1
ATOM 826 N N . PRO A 1 105 ? 3.449 -5.462 -14.426 1.00 94.25 105 PRO A N 1
ATOM 827 C CA . PRO A 1 105 ? 3.639 -6.868 -14.071 1.00 94.25 105 PRO A CA 1
ATOM 828 C C . PRO A 1 105 ? 4.432 -7.632 -15.138 1.00 94.25 105 PRO A C 1
ATOM 830 O O . PRO A 1 105 ? 5.340 -8.391 -14.805 1.00 94.25 105 PRO A O 1
ATOM 833 N N . ALA A 1 106 ? 4.147 -7.380 -16.423 1.00 95.00 106 ALA A N 1
ATOM 834 C CA . ALA A 1 106 ? 4.862 -7.987 -17.545 1.00 95.00 106 ALA A CA 1
ATOM 835 C C . ALA A 1 106 ? 6.341 -7.633 -17.562 1.00 95.00 106 ALA A C 1
ATOM 837 O O . ALA A 1 106 ? 7.197 -8.499 -17.749 1.00 95.00 106 ALA A O 1
ATOM 838 N N . PHE A 1 107 ? 6.654 -6.362 -17.339 1.00 95.19 107 PHE A N 1
ATOM 839 C CA . PHE A 1 107 ? 8.027 -5.881 -17.314 1.00 95.19 107 PHE A CA 1
ATOM 840 C C . PHE A 1 107 ? 8.818 -6.517 -16.167 1.00 95.19 107 PHE A C 1
ATOM 842 O O . PHE A 1 107 ? 9.957 -6.928 -16.377 1.00 95.19 107 PHE A O 1
ATOM 849 N N . ILE A 1 108 ? 8.196 -6.691 -14.997 1.00 95.44 108 ILE A N 1
ATOM 850 C CA . ILE A 1 108 ? 8.824 -7.314 -13.827 1.00 95.44 108 ILE A CA 1
ATOM 851 C C . ILE A 1 108 ? 9.112 -8.801 -14.067 1.00 95.44 108 ILE A C 1
ATOM 853 O O . ILE A 1 108 ? 10.279 -9.203 -14.044 1.00 95.44 108 ILE A O 1
ATOM 857 N N . TYR A 1 109 ? 8.093 -9.630 -14.335 1.00 94.62 109 TYR A N 1
ATOM 858 C CA . TYR A 1 109 ? 8.332 -11.075 -14.452 1.00 94.62 109 TYR A CA 1
ATOM 859 C C . TYR A 1 109 ? 9.175 -11.419 -15.686 1.00 94.62 109 TYR A C 1
ATOM 861 O O . TYR A 1 109 ? 9.922 -12.396 -15.663 1.00 94.62 109 TYR A O 1
ATOM 869 N N . SER A 1 110 ? 9.092 -10.636 -16.769 1.00 94.75 110 SER A N 1
ATOM 870 C CA . SER A 1 110 ? 9.903 -10.875 -17.970 1.00 94.75 110 SER A CA 1
ATOM 871 C C . SER A 1 110 ? 11.391 -10.625 -17.718 1.00 94.75 110 SER A C 1
ATOM 873 O O . SER A 1 110 ? 12.226 -11.382 -18.216 1.00 94.75 110 SER A O 1
ATOM 875 N N . LEU A 1 111 ? 11.726 -9.633 -16.883 1.00 94.19 111 LEU A N 1
ATOM 876 C CA . LEU A 1 111 ? 13.094 -9.385 -16.433 1.00 94.19 111 LEU A CA 1
ATOM 877 C C . LEU A 1 111 ? 13.616 -10.537 -15.559 1.00 94.19 111 LEU A C 1
ATOM 879 O O . LEU A 1 111 ? 14.700 -11.051 -15.826 1.00 94.19 111 LEU A O 1
ATOM 883 N N . ILE A 1 112 ? 12.828 -11.002 -14.581 1.00 94.56 112 ILE A N 1
ATOM 884 C CA . ILE A 1 112 ? 13.181 -12.139 -13.701 1.00 94.56 112 ILE A CA 1
ATOM 885 C C . ILE A 1 112 ? 13.423 -13.422 -14.516 1.00 94.56 112 ILE A C 1
ATOM 887 O O . ILE A 1 112 ? 14.371 -14.171 -14.279 1.00 94.56 112 ILE A O 1
ATOM 891 N N . LEU A 1 113 ? 12.599 -13.661 -15.539 1.00 93.38 113 LEU A N 1
ATOM 892 C CA . LEU A 1 113 ? 12.712 -14.815 -16.436 1.00 93.38 113 LEU A CA 1
ATOM 893 C C . LEU A 1 113 ? 13.792 -14.655 -17.524 1.00 93.38 113 LEU A C 1
ATOM 895 O O . LEU A 1 113 ? 13.854 -15.483 -18.434 1.00 93.38 113 LEU A O 1
ATOM 899 N N . HIS A 1 114 ? 14.636 -13.618 -17.446 1.00 91.31 114 HIS A N 1
ATOM 900 C CA . HIS A 1 114 ? 15.723 -13.335 -18.393 1.00 91.31 114 HIS A CA 1
ATOM 901 C C . HIS A 1 114 ? 15.248 -13.157 -19.849 1.00 91.31 114 HIS A C 1
ATOM 903 O O . HIS A 1 114 ? 15.958 -13.481 -20.802 1.00 91.31 114 HIS A O 1
ATOM 909 N N . LYS A 1 115 ? 14.030 -12.635 -20.033 1.00 91.62 115 LYS A N 1
ATOM 910 C CA . LYS A 1 115 ? 13.418 -12.315 -21.333 1.00 91.62 115 LYS A CA 1
ATOM 911 C C . LYS A 1 115 ? 12.832 -10.895 -21.315 1.00 91.62 115 LYS A C 1
ATOM 913 O O . LYS A 1 115 ? 11.631 -10.749 -21.537 1.00 91.62 115 LYS A O 1
ATOM 918 N N . PRO A 1 116 ? 13.634 -9.859 -21.005 1.00 91.00 116 PRO A N 1
ATOM 919 C CA . PRO A 1 116 ? 13.120 -8.512 -20.784 1.00 91.00 116 PRO A CA 1
ATOM 920 C C . PRO A 1 116 ? 12.423 -7.969 -22.036 1.00 91.00 116 PRO A C 1
ATOM 922 O O . PRO A 1 116 ? 12.976 -8.010 -23.133 1.00 91.00 116 PRO A O 1
ATOM 925 N N . ILE A 1 117 ? 11.209 -7.447 -21.856 1.00 92.50 117 ILE A N 1
ATOM 926 C CA . ILE A 1 117 ? 10.420 -6.814 -22.931 1.00 92.50 117 ILE A CA 1
ATOM 927 C C . ILE A 1 117 ? 10.700 -5.299 -22.995 1.00 92.50 117 ILE A C 1
ATOM 929 O O .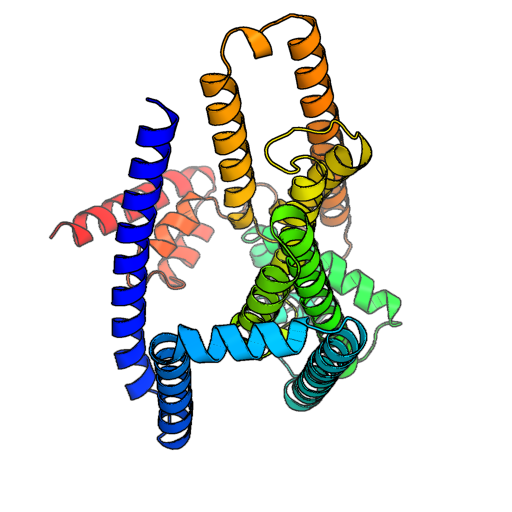 ILE A 1 117 ? 10.506 -4.671 -24.033 1.00 92.50 117 ILE A O 1
ATOM 933 N N . VAL A 1 118 ? 11.205 -4.717 -21.901 1.00 90.94 118 VAL A N 1
ATOM 934 C CA . VAL A 1 118 ? 11.620 -3.309 -21.797 1.00 90.94 118 VAL A CA 1
ATOM 935 C C . VAL A 1 118 ? 13.075 -3.197 -21.347 1.00 90.94 118 VAL A C 1
ATOM 937 O O . VAL A 1 118 ? 13.607 -4.088 -20.685 1.00 90.94 118 VAL A O 1
ATOM 940 N N . GLY A 1 119 ? 13.725 -2.091 -21.714 1.00 86.62 119 GLY A N 1
ATOM 941 C CA . GLY A 1 119 ? 15.100 -1.793 -21.314 1.00 86.62 119 GLY A CA 1
ATOM 942 C C . GLY A 1 119 ? 15.226 -1.333 -19.859 1.00 86.62 119 GLY A C 1
ATOM 943 O O . GLY A 1 119 ? 14.244 -0.995 -19.197 1.00 86.62 119 GLY A O 1
ATOM 944 N N . SER A 1 120 ? 16.465 -1.255 -19.365 1.00 86.19 120 SER A N 1
ATOM 945 C CA . SER A 1 120 ? 16.750 -0.835 -17.986 1.00 86.19 120 SER A CA 1
ATOM 946 C C . SER A 1 120 ? 16.406 0.628 -17.683 1.00 86.19 120 SER A C 1
ATOM 948 O O . SER A 1 120 ? 16.227 0.998 -16.518 1.00 86.19 120 SER A O 1
ATOM 950 N N . SER A 1 121 ? 16.278 1.459 -18.723 1.00 90.19 121 SER A N 1
ATOM 951 C CA . SER A 1 121 ? 15.821 2.845 -18.607 1.00 90.19 121 SER A CA 1
ATOM 952 C C . SER A 1 121 ? 14.432 2.930 -17.976 1.00 90.19 121 SER A C 1
ATOM 954 O O . SER A 1 121 ? 14.220 3.786 -17.125 1.00 90.19 121 SER A O 1
ATOM 956 N N . TYR A 1 122 ? 13.535 1.981 -18.276 1.00 93.25 122 TYR A N 1
ATOM 957 C CA . TYR A 1 122 ? 12.172 1.959 -17.737 1.00 93.25 122 TYR A CA 1
ATOM 958 C C . TYR A 1 122 ? 12.151 1.899 -16.207 1.00 93.25 122 TYR A C 1
ATOM 960 O O . TYR A 1 122 ? 11.490 2.691 -15.545 1.00 93.25 122 TYR A O 1
ATOM 968 N N . PHE A 1 123 ? 12.930 0.989 -15.624 1.00 93.00 123 PHE A N 1
ATOM 969 C CA . PHE A 1 123 ? 13.021 0.838 -14.170 1.00 93.00 123 PHE A CA 1
ATOM 970 C C . PHE A 1 123 ? 13.797 1.975 -13.500 1.00 93.00 123 PHE A C 1
ATOM 972 O O . PHE A 1 123 ? 13.610 2.238 -12.313 1.00 93.00 123 PHE A O 1
ATOM 979 N N . SER A 1 124 ? 14.661 2.656 -14.255 1.00 92.50 124 SER A N 1
ATOM 980 C CA . SER A 1 124 ? 15.339 3.863 -13.783 1.00 92.50 124 SER A CA 1
ATOM 981 C C . SER A 1 124 ? 14.376 5.062 -13.767 1.00 92.50 124 SER A C 1
ATOM 983 O O . SER A 1 124 ? 14.390 5.851 -12.821 1.00 92.50 124 SER A O 1
ATOM 985 N N . TRP A 1 125 ? 13.473 5.141 -14.753 1.00 94.12 125 TRP A N 1
ATOM 986 C CA . TRP A 1 125 ? 12.388 6.120 -14.840 1.00 94.12 125 TRP A CA 1
ATOM 987 C C . TRP A 1 125 ? 11.300 5.886 -13.776 1.00 94.12 125 TRP A C 1
ATOM 989 O O . TRP A 1 125 ? 10.884 6.840 -13.111 1.00 94.12 125 TRP A O 1
ATOM 999 N N . TYR A 1 126 ? 10.926 4.623 -13.530 1.00 93.50 126 TYR A N 1
ATOM 1000 C CA . TYR A 1 126 ? 9.925 4.190 -12.544 1.00 93.50 126 TYR A CA 1
ATOM 1001 C C . TYR A 1 126 ? 10.530 3.340 -11.405 1.00 93.50 126 TYR A C 1
ATOM 1003 O O . TYR A 1 126 ? 10.269 2.135 -11.293 1.00 93.50 126 TYR A O 1
ATOM 1011 N N . PRO A 1 127 ? 11.316 3.946 -10.494 1.00 91.19 127 PRO A N 1
ATOM 1012 C CA . PRO A 1 127 ? 12.023 3.210 -9.444 1.00 91.19 127 PRO A CA 1
ATOM 1013 C C . PRO A 1 127 ? 11.102 2.617 -8.364 1.00 91.19 127 PRO A C 1
ATOM 1015 O O . PRO A 1 127 ? 11.537 1.789 -7.565 1.00 91.19 127 PRO A O 1
ATOM 1018 N N . ASN A 1 128 ? 9.823 3.002 -8.324 1.00 90.31 128 ASN A N 1
ATOM 1019 C CA . ASN A 1 128 ? 8.831 2.423 -7.412 1.00 90.31 128 ASN A CA 1
ATOM 1020 C C . ASN A 1 128 ? 8.534 0.941 -7.705 1.00 90.31 128 ASN A C 1
ATOM 1022 O O . ASN A 1 128 ? 7.985 0.255 -6.849 1.00 90.31 128 ASN A O 1
ATOM 1026 N N . LEU A 1 129 ? 8.920 0.428 -8.877 1.00 93.69 129 LEU A N 1
ATOM 1027 C CA . LEU A 1 129 ? 8.782 -0.991 -9.220 1.00 93.69 129 LEU A CA 1
ATOM 1028 C C . LEU A 1 129 ? 9.874 -1.870 -8.596 1.00 93.69 129 LEU A C 1
ATOM 1030 O O . LEU A 1 129 ? 9.717 -3.085 -8.510 1.00 93.69 129 LEU A O 1
ATOM 1034 N N . LEU A 1 130 ? 10.982 -1.277 -8.143 1.00 93.50 130 LEU A N 1
ATOM 1035 C CA . LEU A 1 130 ? 12.195 -2.014 -7.782 1.00 93.50 130 LEU A CA 1
ATOM 1036 C C . LEU A 1 130 ? 12.034 -2.860 -6.514 1.00 93.50 130 LEU A C 1
ATOM 1038 O O . LEU A 1 130 ? 12.581 -3.959 -6.433 1.00 93.50 130 LEU A O 1
ATOM 1042 N N . LEU A 1 131 ? 11.255 -2.386 -5.534 1.00 94.19 131 LEU A N 1
ATOM 1043 C CA . LEU A 1 131 ? 10.953 -3.187 -4.346 1.00 94.19 131 LEU A CA 1
ATOM 1044 C C . LEU A 1 131 ? 10.136 -4.431 -4.719 1.00 94.19 131 LEU A C 1
ATOM 1046 O O . LEU A 1 131 ? 10.450 -5.526 -4.258 1.00 94.19 131 LEU A O 1
ATOM 1050 N N . LEU A 1 132 ? 9.120 -4.264 -5.570 1.00 95.38 132 LEU A N 1
ATOM 1051 C CA . LEU A 1 132 ? 8.284 -5.368 -6.032 1.00 95.38 132 LEU A CA 1
ATOM 1052 C C . LEU A 1 132 ? 9.098 -6.369 -6.864 1.00 95.38 132 LEU A C 1
ATOM 1054 O O . LEU A 1 132 ? 9.040 -7.562 -6.584 1.00 95.38 132 LEU A O 1
ATOM 1058 N N . LEU A 1 133 ? 9.932 -5.884 -7.791 1.00 95.06 133 LEU A N 1
ATOM 1059 C CA . LEU A 1 133 ? 10.866 -6.705 -8.570 1.00 95.06 133 LEU A CA 1
ATOM 1060 C C . LEU A 1 133 ? 11.744 -7.582 -7.670 1.00 95.06 133 LEU A C 1
ATOM 1062 O O . LEU A 1 133 ? 11.871 -8.780 -7.909 1.00 95.06 133 LEU A O 1
ATOM 1066 N N . ASN A 1 134 ? 12.327 -7.007 -6.616 1.00 93.06 134 ASN A N 1
ATOM 1067 C CA . ASN A 1 134 ? 13.170 -7.759 -5.688 1.00 93.06 134 ASN A CA 1
ATOM 1068 C C . ASN A 1 134 ? 12.374 -8.827 -4.921 1.00 93.06 134 ASN A C 1
ATOM 1070 O O . ASN A 1 134 ? 12.855 -9.950 -4.775 1.00 93.06 134 ASN A O 1
ATOM 1074 N N . ILE A 1 135 ? 11.167 -8.502 -4.446 1.00 94.50 135 ILE A N 1
ATOM 1075 C CA . ILE A 1 135 ? 10.300 -9.465 -3.749 1.00 94.50 135 ILE A CA 1
ATOM 1076 C C . ILE A 1 135 ? 9.941 -10.627 -4.675 1.00 94.50 135 ILE A C 1
ATOM 1078 O O . ILE A 1 135 ? 10.097 -11.786 -4.295 1.00 94.50 135 ILE A O 1
ATOM 1082 N N . GLU A 1 136 ? 9.502 -10.333 -5.896 1.00 95.81 136 GLU A N 1
ATOM 1083 C CA . GLU A 1 136 ? 9.135 -11.356 -6.874 1.00 95.81 136 GLU A CA 1
ATOM 1084 C C . GLU A 1 136 ? 10.338 -12.208 -7.291 1.00 95.81 136 GLU A C 1
ATOM 1086 O O . GLU A 1 136 ? 10.211 -13.426 -7.411 1.00 95.81 136 GLU A O 1
ATOM 1091 N N . ASN A 1 137 ? 11.525 -11.609 -7.424 1.00 94.62 137 ASN A N 1
ATOM 1092 C CA . ASN A 1 137 ? 12.751 -12.348 -7.715 1.00 94.62 137 ASN A CA 1
ATOM 1093 C C . ASN A 1 137 ? 13.146 -13.300 -6.575 1.00 94.62 137 ASN A C 1
ATOM 1095 O O . ASN A 1 137 ? 13.560 -14.433 -6.816 1.00 94.62 137 ASN A O 1
ATOM 1099 N N . VAL A 1 138 ? 12.987 -12.869 -5.320 1.00 93.75 138 VAL A N 1
ATOM 1100 C CA . VAL A 1 138 ? 13.191 -13.749 -4.161 1.00 93.75 138 VAL A CA 1
ATOM 1101 C C . VAL A 1 138 ? 12.209 -14.917 -4.206 1.00 93.75 138 VAL A C 1
ATOM 1103 O O . VAL A 1 138 ? 12.626 -16.058 -4.030 1.00 93.75 138 VAL A O 1
ATOM 1106 N N . VAL A 1 139 ? 10.928 -14.667 -4.500 1.00 96.50 139 VAL A N 1
ATOM 1107 C CA . VAL A 1 139 ? 9.928 -15.738 -4.649 1.00 96.50 139 VAL A CA 1
ATOM 1108 C C . VAL A 1 139 ? 10.314 -16.704 -5.772 1.00 96.50 139 VAL A C 1
ATOM 1110 O O . VAL A 1 139 ? 10.227 -17.913 -5.583 1.00 96.50 139 VAL A O 1
ATOM 1113 N N . TYR A 1 140 ? 10.782 -16.199 -6.914 1.00 96.62 140 TYR A N 1
ATOM 1114 C CA . TYR A 1 140 ? 11.211 -17.025 -8.043 1.00 96.62 140 TYR A CA 1
ATOM 1115 C C . TYR A 1 140 ? 12.333 -18.002 -7.662 1.00 96.62 140 TYR A C 1
ATOM 1117 O O . TYR A 1 140 ? 12.249 -19.194 -7.965 1.00 96.62 140 TYR A O 1
ATOM 1125 N N . HIS A 1 141 ? 13.351 -17.521 -6.946 1.00 94.81 141 HIS A N 1
ATOM 1126 C CA . HIS A 1 141 ? 14.461 -18.361 -6.497 1.00 94.81 141 HIS A CA 1
ATOM 1127 C C . HIS A 1 141 ? 14.086 -19.297 -5.343 1.00 94.81 141 HIS A C 1
ATOM 1129 O O . HIS A 1 141 ? 14.575 -20.420 -5.308 1.00 94.81 141 HIS A O 1
ATOM 1135 N N . LEU A 1 142 ? 13.194 -18.885 -4.434 1.00 96.75 142 LEU A N 1
ATOM 1136 C CA . LEU A 1 142 ? 12.674 -19.761 -3.372 1.00 96.75 142 LEU A CA 1
ATOM 1137 C C . LEU A 1 142 ? 11.857 -20.942 -3.917 1.00 96.75 142 LEU A C 1
ATOM 1139 O O . LEU A 1 142 ? 11.700 -21.942 -3.224 1.00 96.75 142 LEU A O 1
ATOM 1143 N N . LEU A 1 143 ? 11.321 -20.817 -5.132 1.00 96.94 143 LEU A N 1
ATOM 1144 C CA . LEU A 1 143 ? 10.574 -21.863 -5.833 1.00 96.94 143 LEU A CA 1
ATOM 1145 C C . LEU A 1 143 ? 11.445 -22.662 -6.820 1.00 96.94 143 LEU A C 1
ATOM 1147 O O . LEU A 1 143 ? 10.900 -23.339 -7.690 1.00 96.94 143 LEU A O 1
ATOM 1151 N N . ASP A 1 144 ? 12.773 -22.561 -6.710 1.00 95.88 144 ASP A N 1
ATOM 1152 C CA . ASP A 1 144 ? 13.751 -23.251 -7.558 1.00 95.88 144 ASP A CA 1
ATOM 1153 C C . ASP A 1 144 ? 13.598 -22.961 -9.064 1.00 95.88 144 ASP A C 1
ATOM 1155 O O . ASP A 1 144 ? 13.717 -23.849 -9.907 1.00 95.88 144 ASP A O 1
ATOM 1159 N N . ASN A 1 145 ? 13.393 -21.687 -9.421 1.00 93.44 145 ASN A N 1
ATOM 1160 C CA . ASN A 1 145 ? 13.316 -21.206 -10.809 1.00 93.44 145 ASN A CA 1
ATOM 1161 C C . ASN A 1 145 ? 12.210 -21.905 -11.637 1.00 93.44 145 ASN A C 1
ATOM 1163 O O . ASN A 1 145 ? 12.489 -22.570 -12.642 1.00 93.44 145 ASN A O 1
ATOM 1167 N N . PRO A 1 146 ? 10.937 -21.784 -11.227 1.00 96.25 146 PRO A N 1
ATOM 1168 C CA . PRO A 1 146 ? 9.837 -22.508 -11.850 1.00 96.25 146 PRO A CA 1
ATOM 1169 C C . PRO A 1 146 ? 9.488 -21.991 -13.254 1.00 96.25 146 PRO A C 1
ATOM 1171 O O . PRO A 1 146 ? 9.891 -20.911 -13.679 1.00 96.25 146 PRO A O 1
ATOM 1174 N N . ASN A 1 147 ? 8.638 -22.731 -13.974 1.00 95.12 147 ASN A N 1
ATOM 1175 C CA . ASN A 1 147 ? 8.043 -22.212 -15.209 1.00 95.12 147 ASN A CA 1
ATOM 1176 C C . ASN A 1 147 ? 7.123 -21.001 -14.937 1.00 95.12 147 ASN A C 1
ATOM 1178 O O . ASN A 1 147 ? 6.594 -20.838 -13.835 1.00 95.12 147 ASN A O 1
ATOM 1182 N N . ILE A 1 148 ? 6.880 -20.187 -15.971 1.00 95.00 148 ILE A N 1
ATOM 1183 C CA . ILE A 1 148 ? 6.097 -18.943 -15.868 1.00 95.00 148 ILE A CA 1
ATOM 1184 C C . ILE A 1 148 ? 4.707 -19.150 -15.256 1.00 95.00 148 ILE A C 1
ATOM 1186 O O . ILE A 1 148 ? 4.291 -18.369 -14.407 1.00 95.00 148 ILE A O 1
ATOM 1190 N N . TYR A 1 149 ? 3.990 -20.208 -15.640 1.00 95.12 149 TYR A N 1
ATOM 1191 C CA . TYR A 1 149 ? 2.639 -20.442 -15.134 1.00 95.12 149 TYR A CA 1
ATOM 1192 C C . TYR A 1 149 ? 2.651 -20.729 -13.630 1.00 95.12 149 TYR A C 1
ATOM 1194 O O . TYR A 1 149 ? 1.880 -20.131 -12.882 1.00 95.12 149 TYR A O 1
ATOM 1202 N N . PHE A 1 150 ? 3.546 -21.606 -13.171 1.00 96.44 150 PHE A N 1
ATOM 1203 C CA . PHE A 1 150 ? 3.678 -21.914 -11.749 1.00 96.44 150 PHE A CA 1
ATOM 1204 C C . PHE A 1 150 ? 4.178 -20.704 -10.949 1.00 96.44 150 PHE A C 1
ATOM 1206 O O . PHE A 1 150 ? 3.677 -20.457 -9.852 1.00 96.44 150 PHE A O 1
ATOM 1213 N N . PHE A 1 151 ? 5.101 -19.916 -11.510 1.00 97.12 151 PHE A N 1
ATOM 1214 C CA . PHE A 1 151 ? 5.572 -18.675 -10.898 1.00 97.12 151 PHE A CA 1
ATOM 1215 C C . PHE A 1 151 ? 4.422 -17.687 -10.662 1.00 97.12 151 PHE A C 1
ATOM 1217 O O . PHE A 1 151 ? 4.147 -17.320 -9.520 1.00 97.12 151 PHE A O 1
ATOM 1224 N N . LEU A 1 152 ? 3.682 -17.334 -11.719 1.00 96.62 152 LEU A N 1
ATOM 1225 C CA . LEU A 1 152 ? 2.558 -16.397 -11.640 1.00 96.62 152 LEU A CA 1
ATOM 1226 C C . LEU A 1 152 ? 1.437 -16.920 -10.736 1.00 96.62 152 LEU A C 1
ATOM 1228 O O . LEU A 1 152 ? 0.874 -16.166 -9.944 1.00 96.62 152 LEU A O 1
ATOM 1232 N N . LYS A 1 153 ? 1.150 -18.227 -10.782 1.00 96.44 153 LYS A N 1
ATOM 1233 C CA . LYS A 1 153 ? 0.180 -18.853 -9.875 1.00 96.44 153 LYS A CA 1
ATOM 1234 C C . LYS A 1 153 ? 0.596 -18.698 -8.413 1.00 96.44 153 LYS A C 1
ATOM 1236 O O . LYS A 1 153 ? -0.250 -18.429 -7.566 1.00 96.44 153 LYS A O 1
ATOM 1241 N N . SER A 1 154 ? 1.886 -18.844 -8.120 1.00 97.06 154 SER A N 1
ATOM 1242 C CA . SER A 1 154 ? 2.426 -18.706 -6.765 1.00 97.06 154 SER A CA 1
ATOM 1243 C C . SER A 1 154 ? 2.341 -17.262 -6.270 1.00 97.06 154 SER A C 1
ATOM 1245 O O . SER A 1 154 ? 1.919 -17.032 -5.138 1.00 97.06 154 SER A O 1
ATOM 1247 N N . LEU A 1 155 ? 2.632 -16.280 -7.130 1.00 97.44 155 LEU A N 1
ATOM 1248 C CA . LEU A 1 155 ? 2.421 -14.864 -6.813 1.00 97.44 155 LEU A CA 1
ATOM 1249 C C . LEU A 1 155 ? 0.938 -14.544 -6.551 1.00 97.44 155 LEU A C 1
ATOM 1251 O O . LEU A 1 155 ? 0.611 -13.824 -5.610 1.00 97.44 155 LEU A O 1
ATOM 1255 N N . ASN A 1 156 ? 0.021 -15.148 -7.307 1.00 96.31 156 ASN A N 1
ATOM 1256 C CA . ASN A 1 156 ? -1.419 -14.998 -7.083 1.00 96.31 156 ASN A CA 1
ATOM 1257 C C . ASN A 1 156 ? -1.893 -15.633 -5.760 1.00 96.31 156 ASN A C 1
ATOM 1259 O O . ASN A 1 156 ? -2.800 -15.117 -5.107 1.00 96.31 156 ASN A O 1
ATOM 1263 N N . VAL A 1 157 ? -1.257 -16.718 -5.308 1.00 96.81 157 VAL A N 1
ATOM 1264 C CA . VAL A 1 157 ? -1.493 -17.276 -3.963 1.00 96.81 157 VAL A CA 1
ATOM 1265 C C . VAL A 1 157 ? -0.961 -16.338 -2.874 1.00 96.81 157 VAL A C 1
ATOM 1267 O O . VAL A 1 157 ? -1.598 -16.188 -1.832 1.00 96.81 157 VAL A O 1
ATOM 1270 N N . ILE A 1 158 ? 0.159 -15.649 -3.110 1.00 97.50 158 ILE A N 1
ATOM 1271 C CA . ILE A 1 158 ? 0.638 -14.598 -2.200 1.00 97.50 158 ILE A CA 1
ATOM 1272 C C . ILE A 1 158 ? -0.381 -13.452 -2.135 1.00 97.50 158 ILE A C 1
ATOM 1274 O O . ILE A 1 158 ? -0.738 -13.035 -1.036 1.00 97.50 158 ILE A O 1
ATOM 1278 N N . ASN A 1 159 ? -0.923 -12.996 -3.271 1.00 96.31 159 ASN A N 1
ATOM 1279 C CA . ASN A 1 159 ? -1.993 -11.991 -3.292 1.00 96.31 159 ASN A CA 1
ATOM 1280 C C . ASN A 1 159 ? -3.198 -12.401 -2.440 1.00 96.31 159 ASN A C 1
ATOM 1282 O O . ASN A 1 159 ? -3.704 -11.570 -1.688 1.00 96.31 159 ASN A O 1
ATOM 1286 N N . LEU A 1 160 ? -3.631 -13.666 -2.523 1.00 96.00 160 LEU A N 1
ATOM 1287 C CA . LEU A 1 160 ? -4.699 -14.206 -1.676 1.00 96.00 160 LEU A CA 1
ATOM 1288 C C . LEU A 1 160 ? -4.406 -13.924 -0.203 1.00 96.00 160 LEU A C 1
ATOM 1290 O O . LEU A 1 160 ? -5.219 -13.321 0.495 1.00 96.00 160 LEU A O 1
ATOM 1294 N N . PHE A 1 161 ? -3.211 -14.305 0.250 1.00 96.94 161 PHE A N 1
ATOM 1295 C CA . PHE A 1 161 ? -2.794 -14.097 1.630 1.00 96.94 161 PHE A CA 1
ATOM 1296 C C . PHE A 1 161 ? -2.750 -12.610 2.010 1.00 96.94 161 PHE A C 1
ATOM 1298 O O . PHE A 1 161 ? -3.239 -12.243 3.077 1.00 96.94 161 PHE A O 1
ATOM 1305 N N . LEU A 1 162 ? -2.202 -11.749 1.146 1.00 97.19 162 LEU A N 1
ATOM 1306 C CA . LEU A 1 162 ? -2.114 -10.303 1.385 1.00 97.19 162 LEU A CA 1
ATOM 1307 C C . LEU A 1 162 ? -3.500 -9.669 1.564 1.00 97.19 162 LEU A C 1
ATOM 1309 O O . LEU A 1 162 ? -3.722 -8.910 2.513 1.00 97.19 162 LEU A O 1
ATOM 1313 N N . ILE A 1 163 ? -4.440 -10.006 0.678 1.00 95.94 163 ILE A N 1
ATOM 1314 C CA . ILE A 1 163 ? -5.816 -9.503 0.709 1.00 95.94 163 ILE A CA 1
ATOM 1315 C C . ILE A 1 163 ? -6.510 -9.972 1.990 1.00 95.94 163 ILE A C 1
ATOM 1317 O O . ILE A 1 163 ? -7.009 -9.156 2.766 1.00 95.94 163 ILE A O 1
ATOM 1321 N N . ASP A 1 164 ? -6.496 -11.273 2.257 1.00 96.44 164 ASP A N 1
ATOM 1322 C CA . ASP A 1 164 ? -7.225 -11.872 3.373 1.00 96.44 164 ASP A CA 1
ATOM 1323 C C . ASP A 1 164 ? -6.665 -11.448 4.736 1.00 96.44 164 ASP A C 1
ATOM 1325 O O . ASP A 1 164 ? -7.420 -11.125 5.664 1.00 96.44 164 ASP A O 1
ATOM 1329 N N . ALA A 1 165 ? -5.338 -11.366 4.857 1.00 97.38 165 ALA A N 1
ATOM 1330 C CA . ALA A 1 165 ? -4.691 -10.846 6.053 1.00 97.38 165 ALA A CA 1
ATOM 1331 C C . ALA A 1 165 ? -5.003 -9.353 6.253 1.00 97.38 165 ALA A C 1
ATOM 1333 O O . ALA A 1 165 ? -5.304 -8.938 7.376 1.00 97.38 165 ALA A O 1
ATOM 1334 N N . GLY A 1 166 ? -5.013 -8.553 5.180 1.00 97.44 166 GLY A N 1
ATOM 1335 C CA . GLY A 1 166 ? -5.411 -7.144 5.228 1.00 97.44 166 GLY A CA 1
ATOM 1336 C C . GLY A 1 166 ? -6.857 -6.959 5.700 1.00 97.44 166 GLY A C 1
ATOM 1337 O O . GLY A 1 166 ? -7.123 -6.202 6.638 1.00 97.44 166 GLY A O 1
ATOM 1338 N N . LEU A 1 167 ? -7.793 -7.736 5.145 1.00 96.94 167 LEU A N 1
ATOM 1339 C CA . LEU A 1 167 ? -9.200 -7.749 5.562 1.00 96.94 167 LEU A CA 1
ATOM 1340 C C . LEU A 1 167 ? -9.355 -8.096 7.051 1.00 96.94 167 LEU A C 1
ATOM 1342 O O . LEU A 1 167 ? -10.110 -7.434 7.775 1.00 96.94 167 LEU A O 1
ATOM 1346 N N . MET A 1 168 ? -8.613 -9.094 7.535 1.00 97.44 168 MET A N 1
ATOM 1347 C CA . MET A 1 168 ? -8.628 -9.472 8.948 1.00 97.44 168 MET A CA 1
ATOM 1348 C C . MET A 1 168 ? -8.059 -8.360 9.844 1.00 97.44 168 MET A C 1
ATOM 1350 O O . MET A 1 168 ? -8.640 -8.056 10.889 1.00 97.44 168 MET A O 1
ATOM 1354 N N . LEU A 1 169 ? -6.969 -7.701 9.444 1.00 98.06 169 LEU A N 1
ATOM 1355 C CA . LEU A 1 169 ? -6.391 -6.573 10.185 1.00 98.06 169 LEU A CA 1
ATOM 1356 C C . LEU A 1 169 ? -7.367 -5.393 10.286 1.00 98.06 169 LEU A C 1
ATOM 1358 O O . LEU A 1 169 ? -7.528 -4.815 11.368 1.00 98.06 169 LEU A O 1
ATOM 1362 N N . ILE A 1 170 ? -8.094 -5.080 9.211 1.00 97.00 170 ILE A N 1
ATOM 1363 C CA . ILE A 1 170 ? -9.161 -4.068 9.224 1.00 97.00 170 ILE A CA 1
ATOM 1364 C C . ILE A 1 170 ? -10.281 -4.483 10.187 1.00 97.00 170 ILE A C 1
ATOM 1366 O O . ILE A 1 170 ? -10.692 -3.687 11.038 1.00 97.00 170 ILE A O 1
ATOM 1370 N N . PHE A 1 171 ? -10.741 -5.737 10.123 1.00 96.50 171 PHE A N 1
ATOM 1371 C CA . PHE A 1 171 ? -11.747 -6.261 11.051 1.00 96.50 171 PHE A CA 1
ATOM 1372 C C . PHE A 1 171 ? -11.302 -6.113 12.514 1.00 96.50 171 PHE A C 1
ATOM 1374 O O . PHE A 1 171 ? -12.055 -5.603 13.350 1.00 96.50 171 PHE A O 1
ATOM 1381 N N . LEU A 1 172 ? -10.068 -6.507 12.839 1.00 96.56 172 LEU A N 1
ATOM 1382 C CA . LEU A 1 172 ? -9.514 -6.402 14.191 1.00 96.56 172 LEU A CA 1
ATOM 1383 C C . LEU A 1 172 ? -9.402 -4.946 14.656 1.00 96.56 172 LEU A C 1
ATOM 1385 O O . LEU A 1 172 ? -9.754 -4.640 15.800 1.00 96.56 172 LEU A O 1
ATOM 1389 N N . THR A 1 173 ? -8.984 -4.046 13.766 1.00 96.25 173 THR A N 1
ATOM 1390 C CA . THR A 1 173 ? -8.910 -2.601 14.015 1.00 96.25 173 THR A CA 1
ATOM 1391 C C . THR A 1 173 ? -10.279 -2.049 14.405 1.00 96.25 173 THR A C 1
ATOM 1393 O O . THR A 1 173 ? -10.436 -1.457 15.476 1.00 96.25 173 THR A O 1
ATOM 1396 N N . VAL A 1 174 ? -11.301 -2.278 13.576 1.00 95.62 174 VAL A N 1
ATOM 1397 C CA . VAL A 1 174 ? -12.653 -1.755 13.824 1.00 95.62 174 VAL A CA 1
ATOM 1398 C C . VAL A 1 174 ? -13.266 -2.393 15.066 1.00 95.62 174 VAL A C 1
ATOM 1400 O O . VAL A 1 174 ? -13.905 -1.707 15.864 1.00 95.62 174 VAL A O 1
ATOM 1403 N N . LYS A 1 175 ? -13.028 -3.689 15.291 1.00 93.69 175 LYS A N 1
ATOM 1404 C CA . LYS A 1 175 ? -13.501 -4.391 16.489 1.00 93.69 175 LYS A CA 1
ATOM 1405 C C . LYS A 1 175 ? -12.926 -3.773 17.760 1.00 93.69 175 LYS A C 1
ATOM 1407 O O . LYS A 1 175 ? -13.646 -3.670 18.751 1.00 93.69 175 LYS A O 1
ATOM 1412 N N . LYS A 1 176 ? -11.652 -3.373 17.724 1.00 92.56 176 LYS A N 1
ATOM 1413 C CA . LYS A 1 176 ? -10.949 -2.733 18.839 1.00 92.56 176 LYS A CA 1
ATOM 1414 C C . LYS A 1 176 ? -11.422 -1.300 19.087 1.00 92.56 176 LYS A C 1
ATOM 1416 O O . LYS A 1 176 ? -11.643 -0.937 20.239 1.00 92.56 176 LYS A O 1
ATOM 1421 N N . GLN A 1 177 ? -11.564 -0.499 18.030 1.00 91.00 177 GLN A N 1
ATOM 1422 C CA . GLN A 1 177 ? -11.905 0.926 18.146 1.00 91.00 177 GLN A CA 1
ATOM 1423 C C . GLN A 1 177 ? -13.398 1.177 18.371 1.00 91.00 177 GLN A C 1
ATOM 1425 O O . GLN A 1 177 ? -13.766 2.137 19.047 1.00 91.00 177 GLN A O 1
ATOM 1430 N N . LEU A 1 178 ? -14.252 0.321 17.809 1.00 90.81 178 LEU A N 1
ATOM 1431 C CA . LEU A 1 178 ? -15.704 0.411 17.903 1.00 90.81 178 LEU A CA 1
ATOM 1432 C C . LEU A 1 178 ? -16.248 -0.818 18.639 1.00 90.81 178 LEU A C 1
ATOM 1434 O O . LEU A 1 178 ? -16.213 -0.883 19.865 1.00 90.81 178 LEU A O 1
ATOM 1438 N N . ASN A 1 179 ? -16.784 -1.791 17.902 1.00 89.62 179 ASN A N 1
ATOM 1439 C CA . ASN A 1 179 ? -17.295 -3.040 18.448 1.00 89.62 179 ASN A CA 1
ATOM 1440 C C . ASN A 1 179 ? -17.362 -4.125 17.362 1.00 89.62 179 ASN A C 1
ATOM 1442 O O . ASN A 1 179 ? -17.188 -3.868 16.169 1.00 89.62 179 ASN A O 1
ATOM 1446 N N . LYS A 1 180 ? -17.664 -5.355 17.790 1.00 89.31 180 LYS A N 1
ATOM 1447 C CA . LYS A 1 180 ? -17.765 -6.539 16.924 1.00 89.31 180 LYS A CA 1
ATOM 1448 C C . LYS A 1 180 ? -18.773 -6.376 15.779 1.00 89.31 180 LYS A C 1
ATOM 1450 O O . LYS A 1 180 ? -18.519 -6.861 14.683 1.00 89.31 180 LYS A O 1
ATOM 1455 N N . LYS A 1 181 ? -19.893 -5.691 16.025 1.00 87.00 181 LYS A N 1
ATOM 1456 C CA . LYS A 1 181 ? -20.954 -5.487 15.035 1.00 87.00 181 LYS A CA 1
ATOM 1457 C C . LYS A 1 181 ? -20.467 -4.626 13.872 1.00 87.00 181 LYS A C 1
ATOM 1459 O O . LYS A 1 181 ? -20.599 -5.026 12.721 1.00 87.00 181 LYS A O 1
ATOM 1464 N N . TYR A 1 182 ? -19.883 -3.467 14.173 1.00 90.19 182 TYR A N 1
ATOM 1465 C CA . TYR A 1 182 ? -19.334 -2.589 13.139 1.00 90.19 182 TYR A CA 1
ATOM 1466 C C . TYR A 1 182 ? -18.164 -3.244 12.415 1.00 90.19 182 TYR A C 1
ATOM 1468 O O . TYR A 1 182 ? -18.083 -3.134 11.202 1.00 90.19 182 TYR A O 1
ATOM 1476 N N . ALA A 1 183 ? -17.328 -4.003 13.127 1.00 92.81 183 ALA A N 1
ATOM 1477 C CA . ALA A 1 183 ? -16.250 -4.761 12.503 1.00 92.81 183 ALA A CA 1
ATOM 1478 C C . ALA A 1 183 ? -16.765 -5.763 11.468 1.00 92.81 183 ALA A C 1
ATOM 1480 O O . ALA A 1 183 ? -16.229 -5.836 10.368 1.00 92.81 183 ALA A O 1
ATOM 1481 N N . PHE A 1 184 ? -17.827 -6.503 11.796 1.00 90.81 184 PHE A N 1
ATOM 1482 C CA . PHE A 1 184 ? -18.432 -7.460 10.875 1.00 90.81 184 PHE A CA 1
ATOM 1483 C C . PHE A 1 184 ? -19.027 -6.777 9.642 1.00 90.81 184 PHE A C 1
ATOM 1485 O O . PHE A 1 184 ? -18.790 -7.214 8.523 1.00 90.81 184 PHE A O 1
ATOM 1492 N N . ILE A 1 185 ? -19.734 -5.661 9.838 1.00 88.50 185 ILE A N 1
ATOM 1493 C CA . ILE A 1 185 ? -20.266 -4.848 8.738 1.00 88.50 185 ILE A CA 1
ATOM 1494 C C . ILE A 1 185 ? -19.132 -4.328 7.839 1.00 88.50 185 ILE A C 1
ATOM 1496 O O . ILE A 1 185 ? -19.230 -4.421 6.617 1.00 88.50 185 ILE A O 1
ATOM 1500 N N . THR A 1 186 ? -18.046 -3.812 8.424 1.00 91.31 186 THR A N 1
ATOM 1501 C CA . THR A 1 186 ? -16.875 -3.351 7.667 1.00 91.31 186 THR A CA 1
ATOM 1502 C C . THR A 1 186 ? -16.222 -4.491 6.896 1.00 91.31 186 THR A C 1
ATOM 1504 O O . THR A 1 186 ? -15.883 -4.296 5.736 1.00 91.31 186 THR A O 1
ATOM 1507 N N . LEU A 1 187 ? -16.083 -5.676 7.496 1.00 93.06 187 LEU A N 1
ATOM 1508 C CA . LEU A 1 187 ? -15.524 -6.844 6.817 1.00 93.06 187 LEU A CA 1
ATOM 1509 C C . LEU A 1 187 ? -16.371 -7.249 5.607 1.00 93.06 187 LEU A C 1
ATOM 1511 O O . LEU A 1 187 ? -15.819 -7.447 4.534 1.00 93.06 187 LEU A O 1
ATOM 1515 N N . LEU A 1 188 ? -17.699 -7.314 5.753 1.00 89.69 188 LEU A N 1
ATOM 1516 C CA . LEU A 1 188 ? -18.597 -7.613 4.635 1.00 89.69 188 LEU A CA 1
ATOM 1517 C C . LEU A 1 188 ? -18.438 -6.598 3.497 1.00 89.69 188 LEU A C 1
ATOM 1519 O O . LEU A 1 188 ? -18.300 -6.990 2.343 1.00 89.69 188 LEU A O 1
ATOM 1523 N N . MET A 1 189 ? -18.406 -5.300 3.818 1.00 88.06 189 MET A N 1
ATOM 1524 C CA . MET A 1 189 ? -18.182 -4.260 2.809 1.00 88.06 189 MET A CA 1
ATOM 1525 C C . MET A 1 189 ? -16.809 -4.387 2.144 1.00 88.06 189 MET A C 1
ATOM 1527 O O . MET A 1 189 ? -16.711 -4.275 0.927 1.00 88.06 189 MET A O 1
ATOM 1531 N N . ALA A 1 190 ? -15.758 -4.652 2.918 1.00 90.81 190 ALA A N 1
ATOM 1532 C CA . ALA A 1 190 ? -14.406 -4.786 2.394 1.00 90.81 190 ALA A CA 1
ATOM 1533 C C . ALA A 1 190 ? -14.249 -6.034 1.503 1.00 90.81 190 ALA A C 1
ATOM 1535 O O . ALA A 1 190 ? -13.581 -5.970 0.474 1.00 90.81 190 ALA A O 1
ATOM 1536 N N . ILE A 1 191 ? -14.924 -7.141 1.831 1.00 91.81 191 ILE A N 1
ATOM 1537 C CA . ILE A 1 191 ? -14.990 -8.328 0.967 1.00 91.81 191 ILE A CA 1
ATOM 1538 C C . ILE A 1 191 ? -15.678 -7.990 -0.359 1.00 91.81 191 ILE A C 1
ATOM 1540 O O . ILE A 1 191 ? -15.154 -8.328 -1.414 1.00 91.81 191 ILE A O 1
ATOM 1544 N N . LEU A 1 192 ? -16.816 -7.293 -0.321 1.00 85.38 192 LEU A N 1
ATOM 1545 C CA . LEU A 1 192 ? -17.546 -6.917 -1.535 1.00 85.38 192 LEU A CA 1
ATOM 1546 C C . LEU A 1 192 ? -16.741 -5.971 -2.437 1.00 85.38 192 LEU A C 1
ATOM 1548 O O . LEU A 1 192 ? -16.767 -6.128 -3.652 1.00 85.38 192 LEU A O 1
ATOM 1552 N N . ILE A 1 193 ? -16.044 -4.997 -1.845 1.00 82.62 193 ILE A N 1
ATOM 1553 C CA . ILE A 1 193 ? -15.297 -3.974 -2.590 1.00 82.62 193 ILE A CA 1
ATOM 1554 C C . ILE A 1 193 ? -13.956 -4.505 -3.096 1.00 82.62 193 ILE A C 1
ATOM 1556 O O . ILE A 1 193 ? -13.530 -4.113 -4.176 1.00 82.62 193 ILE A O 1
ATOM 1560 N N . PHE A 1 194 ? -13.279 -5.354 -2.321 1.00 84.25 194 PHE A N 1
ATOM 1561 C CA . PHE A 1 194 ? -11.894 -5.737 -2.593 1.00 84.25 194 PHE A CA 1
ATOM 1562 C C . PHE A 1 194 ? -11.701 -7.255 -2.659 1.00 84.25 194 PHE A C 1
ATOM 1564 O O . PHE A 1 194 ? -11.164 -7.759 -3.642 1.00 84.25 194 PHE A O 1
ATOM 1571 N N . GLY A 1 195 ? -12.210 -8.000 -1.674 1.00 86.62 195 GLY A N 1
ATOM 1572 C CA . GLY A 1 195 ? -12.010 -9.454 -1.581 1.00 86.62 195 GLY A CA 1
ATOM 1573 C C . GLY A 1 195 ? -12.559 -10.265 -2.763 1.00 86.62 195 GLY A C 1
ATOM 1574 O O . GLY A 1 195 ? -11.954 -11.264 -3.143 1.00 86.62 195 GLY A O 1
ATOM 1575 N N . LEU A 1 196 ? -13.675 -9.837 -3.362 1.00 86.00 196 LEU A N 1
ATOM 1576 C CA . LEU A 1 196 ? -14.300 -10.510 -4.510 1.00 86.00 196 LEU A CA 1
ATOM 1577 C C . LEU A 1 196 ? -13.767 -10.046 -5.874 1.00 86.00 196 LEU A C 1
ATOM 1579 O O . LEU A 1 196 ? -14.179 -10.574 -6.911 1.00 86.00 196 LEU A O 1
ATOM 1583 N N . THR A 1 197 ? -12.881 -9.053 -5.903 1.00 83.31 197 THR A N 1
ATOM 1584 C CA . THR A 1 197 ? -12.393 -8.490 -7.163 1.00 83.31 197 THR A CA 1
ATOM 1585 C C . THR A 1 197 ? -11.404 -9.431 -7.861 1.00 83.31 197 THR A C 1
ATOM 1587 O O . THR A 1 197 ? -10.685 -10.183 -7.201 1.00 83.31 197 THR A O 1
ATOM 1590 N N . PRO A 1 198 ? -11.308 -9.388 -9.205 1.00 83.75 198 PRO A N 1
ATOM 1591 C CA . PRO A 1 198 ? -10.341 -10.197 -9.946 1.00 83.75 198 PRO A CA 1
ATOM 1592 C C . PRO A 1 198 ? -8.883 -9.746 -9.749 1.00 83.75 198 PRO A C 1
ATOM 1594 O O . PRO A 1 198 ? -7.984 -10.420 -10.243 1.00 83.75 198 PRO A O 1
ATOM 1597 N N . TYR A 1 199 ? -8.627 -8.657 -9.008 1.00 84.25 199 TYR A N 1
ATOM 1598 C CA . TYR A 1 199 ? -7.278 -8.137 -8.733 1.00 84.25 199 TYR A CA 1
ATOM 1599 C C . TYR A 1 199 ? -6.354 -9.144 -8.035 1.00 84.25 199 TYR A C 1
ATOM 1601 O O . TYR A 1 199 ? -5.136 -9.003 -8.102 1.00 84.25 199 TYR A O 1
ATOM 1609 N N . ILE A 1 200 ? -6.903 -10.200 -7.429 1.00 88.69 200 ILE A N 1
ATOM 1610 C CA . ILE A 1 200 ? -6.116 -11.317 -6.896 1.00 88.69 200 ILE A CA 1
ATOM 1611 C C . ILE A 1 200 ? -5.242 -12.004 -7.957 1.00 88.69 200 ILE A C 1
ATOM 1613 O O . ILE A 1 200 ? -4.173 -12.513 -7.630 1.00 88.69 200 ILE A O 1
ATOM 1617 N N . ALA A 1 201 ? -5.673 -11.996 -9.222 1.00 89.06 201 ALA A N 1
ATOM 1618 C CA . ALA A 1 201 ? -4.961 -12.622 -10.333 1.00 89.06 201 ALA A CA 1
ATOM 1619 C C . ALA A 1 201 ? -3.871 -11.727 -10.952 1.00 89.06 201 ALA A C 1
ATOM 1621 O O . ALA A 1 201 ? -3.234 -12.141 -11.920 1.00 89.06 201 ALA A O 1
ATOM 1622 N N . ILE A 1 202 ? -3.676 -10.516 -10.416 1.00 90.69 202 ILE A N 1
ATOM 1623 C CA . ILE A 1 202 ? -2.685 -9.539 -10.873 1.00 90.69 202 ILE A CA 1
ATOM 1624 C C . ILE A 1 202 ? -1.695 -9.306 -9.713 1.00 90.69 202 ILE A C 1
ATOM 1626 O O . ILE A 1 202 ? -1.999 -8.551 -8.786 1.00 90.69 202 ILE A O 1
ATOM 1630 N N . PRO A 1 203 ? -0.526 -9.971 -9.690 1.00 91.69 203 PRO A N 1
ATOM 1631 C CA . PRO A 1 203 ? 0.520 -9.738 -8.708 1.00 91.69 203 PRO A CA 1
ATOM 1632 C C . PRO A 1 203 ? 1.178 -8.401 -9.012 1.00 91.69 203 PRO A C 1
ATOM 1634 O O . PRO A 1 203 ? 1.954 -8.253 -9.949 1.00 91.69 203 PRO A O 1
ATOM 1637 N N . TYR A 1 204 ? 0.759 -7.392 -8.255 1.00 93.56 204 TYR A N 1
ATOM 1638 C CA . TYR A 1 204 ? 1.233 -6.029 -8.407 1.00 93.56 204 TYR A CA 1
ATOM 1639 C C . TYR A 1 204 ? 1.209 -5.276 -7.070 1.00 93.56 204 TYR A C 1
ATOM 1641 O O . TYR A 1 204 ? 0.757 -5.792 -6.041 1.00 93.56 204 TYR A O 1
ATOM 1649 N N . SER A 1 205 ? 1.709 -4.038 -7.079 1.00 94.69 205 SER A N 1
ATOM 1650 C CA . SER A 1 205 ? 1.929 -3.224 -5.878 1.00 94.69 205 SER A CA 1
ATOM 1651 C C . SER A 1 205 ? 0.653 -2.913 -5.084 1.00 94.69 205 SER A C 1
ATOM 1653 O O . SER A 1 205 ? 0.734 -2.684 -3.881 1.00 94.69 205 SER A O 1
ATOM 1655 N N . ASP A 1 206 ? -0.529 -2.934 -5.709 1.00 92.88 206 ASP A N 1
ATOM 1656 C CA . ASP A 1 206 ? -1.814 -2.626 -5.067 1.00 92.88 206 ASP A CA 1
ATOM 1657 C C . ASP A 1 206 ? -2.159 -3.562 -3.904 1.00 92.88 206 ASP A C 1
ATOM 1659 O O . ASP A 1 206 ? -2.530 -3.091 -2.825 1.00 92.88 206 ASP A O 1
ATOM 1663 N N . ASN A 1 207 ? -1.989 -4.874 -4.086 1.00 94.88 207 ASN A N 1
ATOM 1664 C CA . ASN A 1 207 ? -2.304 -5.863 -3.051 1.00 94.88 207 ASN A CA 1
ATOM 1665 C C . ASN A 1 207 ? -1.332 -5.749 -1.866 1.00 94.88 207 ASN A C 1
ATOM 1667 O O . ASN A 1 207 ? -1.746 -5.794 -0.704 1.00 94.88 207 ASN A O 1
ATOM 1671 N N . TRP A 1 208 ? -0.050 -5.504 -2.152 1.00 96.44 208 TRP A N 1
ATOM 1672 C CA . TRP A 1 208 ? 0.960 -5.207 -1.136 1.00 96.44 208 TRP A CA 1
ATOM 1673 C C . TRP A 1 208 ? 0.656 -3.911 -0.386 1.00 96.44 208 TRP A C 1
ATOM 1675 O O . TRP A 1 208 ? 0.673 -3.893 0.843 1.00 96.44 208 TRP A O 1
ATOM 1685 N N . ALA A 1 209 ? 0.333 -2.835 -1.106 1.00 95.75 209 ALA A N 1
ATOM 1686 C CA . ALA A 1 209 ? -0.008 -1.548 -0.516 1.00 95.75 209 ALA A CA 1
ATOM 1687 C C . ALA A 1 209 ? -1.248 -1.652 0.382 1.00 95.75 209 ALA A C 1
ATOM 1689 O O . ALA A 1 209 ? -1.250 -1.092 1.476 1.00 95.75 209 ALA A O 1
ATOM 1690 N N . PHE A 1 210 ? -2.276 -2.404 -0.028 1.00 95.38 210 PHE A N 1
ATOM 1691 C CA . PHE A 1 210 ? -3.456 -2.666 0.796 1.00 95.38 210 PHE A CA 1
ATOM 1692 C C . PHE A 1 210 ? -3.109 -3.413 2.091 1.00 95.38 210 PHE A C 1
ATOM 1694 O O . PHE A 1 210 ? -3.554 -3.020 3.176 1.00 95.38 210 PHE A O 1
ATOM 1701 N N . PHE A 1 211 ? -2.301 -4.470 1.995 1.00 97.25 211 PHE A N 1
ATOM 1702 C CA . PHE A 1 211 ? -1.878 -5.247 3.156 1.00 97.25 211 PHE A CA 1
ATOM 1703 C C . PHE A 1 211 ? -1.060 -4.402 4.140 1.00 97.25 211 PHE A C 1
ATOM 1705 O O . PHE A 1 211 ? -1.421 -4.317 5.316 1.00 97.25 211 PHE A O 1
ATOM 1712 N N . LEU A 1 212 ? -0.022 -3.715 3.656 1.00 97.69 212 LEU A N 1
ATOM 1713 C CA . LEU A 1 212 ? 0.817 -2.835 4.472 1.00 97.69 212 LEU A CA 1
ATOM 1714 C C . LEU A 1 212 ? -0.013 -1.702 5.095 1.00 97.69 212 LEU A C 1
ATOM 1716 O O . LEU A 1 212 ? 0.068 -1.445 6.289 1.00 97.69 212 LEU A O 1
ATOM 1720 N N . MET A 1 213 ? -0.939 -1.099 4.344 1.00 96.62 213 MET A N 1
ATOM 1721 C CA . MET A 1 213 ? -1.843 -0.078 4.886 1.00 96.62 213 MET A CA 1
ATOM 1722 C C . MET A 1 213 ? -2.728 -0.623 6.015 1.00 96.62 213 MET A C 1
ATOM 1724 O O . MET A 1 213 ? -3.009 0.061 7.004 1.00 96.62 213 MET A O 1
ATOM 1728 N N . SER A 1 214 ? -3.165 -1.874 5.891 1.00 97.06 214 SER A N 1
ATOM 1729 C CA . SER A 1 214 ? -3.949 -2.547 6.923 1.00 97.06 214 SER A CA 1
ATOM 1730 C C . SER A 1 214 ? -3.113 -2.813 8.181 1.00 97.06 214 SER A C 1
ATOM 1732 O O . SER A 1 214 ? -3.625 -2.638 9.292 1.00 97.06 214 SER A O 1
ATOM 1734 N N . ILE A 1 215 ? -1.825 -3.157 8.032 1.00 98.00 215 ILE A N 1
ATOM 1735 C CA . ILE A 1 215 ? -0.862 -3.235 9.144 1.00 98.00 215 ILE A CA 1
ATOM 1736 C C . ILE A 1 215 ? -0.705 -1.862 9.795 1.00 98.00 215 ILE A C 1
ATOM 1738 O O . ILE A 1 215 ? -0.903 -1.751 11.007 1.00 98.00 215 ILE A O 1
ATOM 1742 N N . TYR A 1 216 ? -0.417 -0.820 9.010 1.00 97.12 216 TYR A N 1
ATOM 1743 C CA . TYR A 1 216 ? -0.238 0.553 9.478 1.00 97.12 216 TYR A CA 1
ATOM 1744 C C . TYR A 1 216 ? -1.386 0.999 10.389 1.00 97.12 216 TYR A C 1
ATOM 1746 O O . TYR A 1 216 ? -1.187 1.408 11.538 1.00 97.12 216 TYR A O 1
ATOM 1754 N N . ILE A 1 217 ? -2.619 0.874 9.888 1.00 95.31 217 ILE A N 1
ATOM 1755 C CA . ILE A 1 217 ? -3.831 1.287 10.599 1.00 95.31 217 ILE A CA 1
ATOM 1756 C C . ILE A 1 217 ? -4.048 0.422 11.845 1.00 95.31 217 ILE A C 1
ATOM 1758 O O . ILE A 1 217 ? -4.396 0.949 12.909 1.00 95.31 217 ILE A O 1
ATOM 1762 N N . PHE A 1 218 ? -3.814 -0.890 11.757 1.00 96.69 218 PHE A N 1
ATOM 1763 C CA . PHE A 1 218 ? -3.922 -1.780 12.908 1.00 96.69 218 PHE A CA 1
ATOM 1764 C C . PHE A 1 218 ? -2.931 -1.397 14.010 1.00 96.69 218 PHE A C 1
ATOM 1766 O O . PHE A 1 218 ? -3.345 -1.229 15.163 1.00 96.69 218 PHE A O 1
ATOM 1773 N N . LEU A 1 219 ? -1.657 -1.181 13.673 1.00 96.00 219 LEU A N 1
ATOM 1774 C CA . LEU A 1 219 ? -0.620 -0.751 14.610 1.00 96.00 219 LEU A CA 1
ATOM 1775 C C . LEU A 1 219 ? -0.959 0.605 15.229 1.00 96.00 219 LEU A C 1
ATOM 1777 O O . LEU A 1 219 ? -0.914 0.738 16.457 1.00 96.00 219 LEU A O 1
ATOM 1781 N N . LEU A 1 220 ? -1.402 1.580 14.431 1.00 92.56 220 LEU A N 1
ATOM 1782 C CA . LEU A 1 220 ? -1.885 2.862 14.947 1.00 92.56 220 LEU A CA 1
ATOM 1783 C C . LEU A 1 220 ? -3.032 2.682 15.941 1.00 92.56 220 LEU A C 1
ATOM 1785 O O . LEU A 1 220 ? -3.030 3.315 16.994 1.00 92.56 220 LEU A O 1
ATOM 1789 N N . SER A 1 221 ? -3.973 1.776 15.666 1.00 92.38 221 SER A N 1
ATOM 1790 C CA . SER A 1 221 ? -5.080 1.457 16.575 1.00 92.38 221 SER A CA 1
ATOM 1791 C C . SER A 1 221 ? -4.614 0.824 17.895 1.00 92.38 221 SER A C 1
ATOM 1793 O O . SER A 1 221 ? -5.343 0.821 18.892 1.00 92.38 221 SER A O 1
ATOM 1795 N N . THR A 1 222 ? -3.403 0.256 17.928 1.00 91.19 222 THR A N 1
ATOM 1796 C CA . THR A 1 222 ? -2.811 -0.258 19.167 1.00 91.19 222 THR A CA 1
ATOM 1797 C C . THR A 1 222 ? -2.220 0.827 20.046 1.00 91.19 222 THR A C 1
ATOM 1799 O O . THR A 1 222 ? -2.328 0.724 21.268 1.00 91.19 222 THR A O 1
ATOM 1802 N N . ILE A 1 223 ? -1.692 1.879 19.430 1.00 89.25 223 ILE A N 1
ATOM 1803 C CA . ILE A 1 223 ? -1.145 3.051 20.107 1.00 89.25 223 ILE A CA 1
ATOM 1804 C C . ILE A 1 223 ? -2.277 3.998 20.519 1.00 89.25 223 ILE A C 1
ATOM 1806 O O . ILE A 1 223 ? -2.318 4.489 21.644 1.00 89.25 223 ILE A O 1
ATOM 1810 N N . TYR A 1 224 ? -3.237 4.237 19.631 1.00 84.06 224 TYR A N 1
ATOM 1811 C CA . TYR A 1 224 ? -4.398 5.084 19.871 1.00 84.06 224 TYR A CA 1
ATOM 1812 C C . TYR A 1 224 ? -5.625 4.225 20.132 1.00 84.06 224 TYR A C 1
ATOM 1814 O O . TYR A 1 224 ? -6.225 3.684 19.211 1.00 84.06 224 TYR A O 1
ATOM 1822 N N . ASN A 1 225 ? -6.037 4.127 21.393 1.00 79.44 225 ASN A N 1
ATOM 1823 C CA . ASN A 1 225 ? -7.216 3.363 21.788 1.00 79.44 225 ASN A CA 1
ATOM 1824 C C . ASN A 1 225 ? -8.182 4.259 22.565 1.00 79.44 225 ASN A C 1
ATOM 1826 O O . ASN A 1 225 ? -7.767 4.936 23.504 1.00 79.44 225 ASN A O 1
ATOM 1830 N N . LYS A 1 226 ? -9.463 4.290 22.172 1.00 72.88 226 LYS A N 1
ATOM 1831 C CA . LYS A 1 226 ? -10.520 5.088 22.832 1.00 72.88 226 LYS A CA 1
ATOM 1832 C C . LYS A 1 226 ? -10.093 6.539 23.134 1.00 72.88 226 LYS A C 1
ATOM 1834 O O . LYS A 1 226 ? -10.339 7.060 24.219 1.00 72.88 226 LYS A O 1
ATOM 1839 N N . LYS A 1 227 ? -9.460 7.204 22.155 1.00 69.56 227 LYS A N 1
ATOM 1840 C CA . LYS A 1 227 ? -8.946 8.595 22.225 1.00 69.56 227 LYS A CA 1
ATOM 1841 C C . LYS A 1 227 ? -7.764 8.819 23.183 1.00 69.56 227 LYS A C 1
ATOM 1843 O O . LYS A 1 227 ? -7.395 9.967 23.446 1.00 69.56 227 LYS A O 1
ATOM 1848 N N . GLN A 1 228 ? -7.150 7.750 23.682 1.00 71.50 228 GLN A N 1
ATOM 1849 C CA . GLN A 1 228 ? -5.975 7.803 24.545 1.00 71.50 228 GLN A CA 1
ATOM 1850 C C . GLN A 1 228 ? -4.752 7.216 23.840 1.00 71.50 228 GLN A C 1
ATOM 1852 O O . GLN A 1 228 ? -4.826 6.172 23.189 1.00 71.50 228 GLN A O 1
ATOM 1857 N N . PHE A 1 229 ? -3.623 7.909 23.987 1.00 81.19 229 PHE A N 1
ATOM 1858 C CA . PHE A 1 229 ? -2.332 7.469 23.475 1.00 81.19 229 PHE A CA 1
ATOM 1859 C C . PHE A 1 229 ? -1.650 6.553 24.491 1.00 81.19 229 PHE A C 1
ATOM 1861 O O . PHE A 1 229 ? -1.378 6.967 25.619 1.00 81.19 229 PHE A O 1
ATOM 1868 N N . HIS A 1 230 ? -1.332 5.340 24.065 1.00 83.25 230 HIS A N 1
ATOM 1869 C CA . HIS A 1 230 ? -0.608 4.335 24.822 1.00 83.25 230 HIS A CA 1
ATOM 1870 C C . HIS A 1 230 ? 0.788 4.223 24.227 1.00 83.25 230 HIS A C 1
ATOM 1872 O O . HIS A 1 230 ? 0.966 3.783 23.093 1.00 83.25 230 HIS A O 1
ATOM 1878 N N . PHE A 1 231 ? 1.788 4.657 24.991 1.00 85.38 231 PHE A N 1
ATOM 1879 C CA . PHE A 1 231 ? 3.170 4.532 24.556 1.00 85.38 231 PHE A CA 1
ATOM 1880 C C . PHE A 1 231 ? 3.576 3.062 24.598 1.00 85.38 231 PHE A C 1
ATOM 1882 O O . PHE A 1 231 ? 3.607 2.459 25.669 1.00 85.38 231 PHE A O 1
ATOM 1889 N N . ASN A 1 232 ? 3.885 2.506 23.434 1.00 89.50 232 ASN A N 1
ATOM 1890 C CA . ASN A 1 232 ? 4.460 1.182 23.296 1.00 89.50 232 ASN A CA 1
ATOM 1891 C C . ASN A 1 232 ? 5.526 1.248 22.203 1.00 89.50 232 ASN A C 1
ATOM 1893 O O . ASN A 1 232 ? 5.245 1.685 21.090 1.00 89.50 232 ASN A O 1
ATOM 1897 N N . ILE A 1 233 ? 6.744 0.838 22.545 1.00 93.81 233 ILE A N 1
ATOM 1898 C CA . ILE A 1 233 ? 7.914 0.917 21.668 1.00 93.81 233 ILE A CA 1
ATOM 1899 C C . ILE A 1 233 ? 7.718 0.041 20.426 1.00 93.81 233 ILE A C 1
ATOM 1901 O O . ILE A 1 233 ? 8.019 0.479 19.320 1.00 93.81 233 ILE A O 1
ATOM 1905 N N . ILE A 1 234 ? 7.159 -1.163 20.599 1.00 95.56 234 ILE A N 1
ATOM 1906 C CA . ILE A 1 234 ? 7.073 -2.166 19.531 1.00 95.56 234 ILE A CA 1
ATOM 1907 C C . ILE A 1 234 ? 6.221 -1.655 18.352 1.00 95.56 234 ILE A C 1
ATOM 1909 O O . ILE A 1 234 ? 6.757 -1.568 17.248 1.00 95.56 234 ILE A O 1
ATOM 1913 N N . PRO A 1 235 ? 4.950 -1.233 18.532 1.00 94.94 235 PRO A N 1
ATOM 1914 C CA . PRO A 1 235 ? 4.159 -0.702 17.425 1.00 94.94 235 PRO A CA 1
ATOM 1915 C C . PRO A 1 235 ? 4.765 0.543 16.772 1.00 94.94 235 PRO A C 1
ATOM 1917 O O . PRO A 1 235 ? 4.604 0.714 15.574 1.00 94.94 235 PRO A O 1
ATOM 1920 N N . ILE A 1 236 ? 5.465 1.404 17.522 1.00 95.44 236 ILE A N 1
ATOM 1921 C CA . ILE A 1 236 ? 6.092 2.615 16.960 1.00 95.44 236 ILE A CA 1
ATOM 1922 C C . ILE A 1 236 ? 7.215 2.239 15.986 1.00 95.44 236 ILE A C 1
ATOM 1924 O O . ILE A 1 236 ? 7.266 2.782 14.884 1.00 95.44 236 ILE A O 1
ATOM 1928 N N . ILE A 1 237 ? 8.068 1.284 16.371 1.00 97.69 237 ILE A N 1
ATOM 1929 C CA . ILE A 1 237 ? 9.141 0.770 15.511 1.00 97.69 237 ILE A CA 1
ATOM 1930 C C . ILE A 1 237 ? 8.553 0.148 14.243 1.00 97.69 237 ILE A C 1
ATOM 1932 O O . ILE A 1 237 ? 8.965 0.499 13.139 1.00 97.69 237 ILE A O 1
ATOM 1936 N N . PHE A 1 238 ? 7.559 -0.734 14.391 1.00 97.81 238 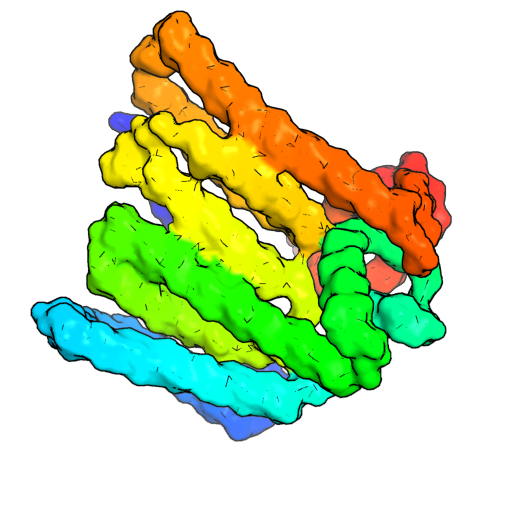PHE A N 1
ATOM 1937 C CA . PHE A 1 238 ? 6.930 -1.389 13.244 1.00 97.81 238 PHE A CA 1
ATOM 1938 C C . PHE A 1 238 ? 6.205 -0.404 12.328 1.00 97.81 238 PHE A C 1
ATOM 1940 O O . PHE A 1 238 ? 6.274 -0.569 11.119 1.00 97.81 238 PHE A O 1
ATOM 1947 N N . ILE A 1 239 ? 5.585 0.650 12.869 1.00 96.44 239 ILE A N 1
ATOM 1948 C CA . ILE A 1 239 ? 5.015 1.728 12.052 1.00 96.44 239 ILE A CA 1
ATOM 1949 C C . ILE A 1 239 ? 6.109 2.423 11.236 1.00 96.44 239 ILE A C 1
ATOM 1951 O O . ILE A 1 239 ? 5.872 2.714 10.070 1.00 96.44 239 ILE A O 1
ATOM 1955 N N . GLY A 1 240 ? 7.298 2.669 11.797 1.00 97.12 240 GLY A N 1
ATOM 1956 C CA . GLY A 1 240 ? 8.432 3.227 11.049 1.00 97.12 240 GLY A CA 1
ATOM 1957 C C . GLY A 1 240 ? 8.858 2.349 9.868 1.00 97.12 240 GLY A C 1
ATOM 1958 O O . GLY A 1 240 ? 8.985 2.844 8.751 1.00 97.12 240 GLY A O 1
ATOM 1959 N N . ILE A 1 241 ? 9.009 1.041 10.100 1.00 98.25 241 ILE A N 1
ATOM 1960 C CA . ILE A 1 241 ? 9.361 0.055 9.061 1.00 98.25 241 ILE A CA 1
ATOM 1961 C C . ILE A 1 241 ? 8.275 -0.007 7.980 1.00 98.25 241 ILE A C 1
ATOM 1963 O O . ILE A 1 241 ? 8.551 0.170 6.796 1.00 98.25 241 ILE A O 1
ATOM 1967 N N . ASP A 1 242 ? 7.026 -0.210 8.392 1.00 97.56 242 ASP A N 1
ATOM 1968 C CA . ASP A 1 242 ? 5.871 -0.349 7.506 1.00 97.56 242 ASP A CA 1
ATOM 1969 C C . ASP A 1 242 ? 5.644 0.910 6.654 1.00 97.56 242 ASP A C 1
ATOM 1971 O O . ASP A 1 242 ? 5.389 0.821 5.459 1.00 97.56 242 ASP A O 1
ATOM 1975 N N . SER A 1 243 ? 5.871 2.096 7.225 1.00 96.94 243 SER A N 1
ATOM 1976 C CA . SER A 1 243 ? 5.817 3.374 6.502 1.00 96.94 243 SER A CA 1
ATOM 1977 C C . SER A 1 243 ? 6.863 3.484 5.391 1.00 96.94 243 SER A C 1
ATOM 1979 O O . SER A 1 243 ? 6.582 4.047 4.332 1.00 96.94 243 SER A O 1
ATOM 1981 N N . ALA A 1 244 ? 8.072 2.967 5.622 1.00 96.81 244 ALA A N 1
ATOM 1982 C CA . ALA A 1 244 ? 9.126 2.945 4.613 1.00 96.81 244 ALA A CA 1
ATOM 1983 C C . ALA A 1 244 ? 8.793 1.958 3.487 1.00 96.81 244 ALA A C 1
ATOM 1985 O O . ALA A 1 244 ? 8.944 2.298 2.312 1.00 96.81 244 ALA A O 1
ATOM 1986 N N . LEU A 1 245 ? 8.283 0.772 3.839 1.00 96.94 245 LEU A N 1
ATOM 1987 C CA . LEU A 1 245 ? 7.824 -0.227 2.872 1.00 96.94 245 LEU A CA 1
ATOM 1988 C C . LEU A 1 245 ? 6.644 0.288 2.045 1.00 96.94 245 LEU A C 1
ATOM 1990 O O . LEU A 1 245 ? 6.668 0.154 0.827 1.00 96.94 245 LEU A O 1
ATOM 1994 N N . LEU A 1 246 ? 5.659 0.938 2.672 1.00 95.75 246 LEU A N 1
ATOM 1995 C CA . LEU A 1 246 ? 4.542 1.599 1.992 1.00 95.75 246 LEU A CA 1
ATOM 1996 C C . LEU A 1 246 ? 5.043 2.603 0.956 1.00 95.75 246 LEU A C 1
ATOM 1998 O O . LEU A 1 246 ? 4.660 2.532 -0.211 1.00 95.75 246 LEU A O 1
ATOM 2002 N N . TYR A 1 247 ? 5.946 3.497 1.365 1.00 94.69 247 TYR A N 1
ATOM 2003 C CA . TYR A 1 247 ? 6.506 4.511 0.479 1.00 94.69 247 TYR A CA 1
ATOM 2004 C C . TYR A 1 247 ? 7.273 3.902 -0.704 1.00 94.69 247 TYR A C 1
ATOM 2006 O O . TYR A 1 247 ? 7.092 4.347 -1.836 1.00 94.69 247 TYR A O 1
ATOM 2014 N N . LYS A 1 248 ? 8.098 2.875 -0.464 1.00 94.44 248 LYS A N 1
ATOM 2015 C CA . LYS A 1 248 ? 8.865 2.199 -1.523 1.00 94.44 248 LYS A CA 1
ATOM 2016 C C . LYS A 1 248 ? 7.990 1.350 -2.444 1.00 94.44 248 LYS A C 1
ATOM 2018 O O . LYS A 1 248 ? 8.263 1.309 -3.635 1.00 94.44 248 LYS A O 1
ATOM 2023 N N . MET A 1 249 ? 6.955 0.702 -1.910 1.00 94.88 249 MET A N 1
ATOM 2024 C CA . MET A 1 249 ? 6.025 -0.130 -2.677 1.00 94.88 249 MET A CA 1
ATOM 2025 C C . MET A 1 249 ? 5.108 0.723 -3.553 1.00 94.88 249 MET A C 1
ATOM 2027 O O . MET A 1 249 ? 4.881 0.421 -4.721 1.00 94.88 249 MET A O 1
ATOM 2031 N N . LYS A 1 250 ? 4.556 1.796 -2.979 1.00 93.12 250 LYS A N 1
ATOM 2032 C CA . LYS A 1 250 ? 3.620 2.685 -3.663 1.00 93.12 250 LYS A CA 1
ATOM 2033 C C . LYS A 1 250 ? 3.729 4.103 -3.090 1.00 93.12 250 LYS A C 1
ATOM 2035 O O . LYS A 1 250 ? 3.057 4.408 -2.102 1.00 93.12 250 LYS A O 1
ATOM 2040 N N . PRO A 1 251 ? 4.516 5.004 -3.712 1.00 90.50 251 PRO A N 1
ATOM 2041 C CA . PRO A 1 251 ? 4.802 6.333 -3.164 1.00 90.50 251 PRO A CA 1
ATOM 2042 C C . PRO A 1 251 ? 3.566 7.175 -2.830 1.00 90.50 251 PRO A C 1
ATOM 2044 O O . PRO A 1 251 ? 3.586 7.940 -1.867 1.00 90.50 251 PRO A O 1
ATOM 2047 N N . SER A 1 252 ? 2.460 7.007 -3.564 1.00 88.88 252 SER A N 1
ATOM 2048 C CA . SER A 1 252 ? 1.199 7.717 -3.302 1.00 88.88 252 SER A CA 1
ATOM 2049 C C . SER A 1 252 ? 0.569 7.384 -1.942 1.00 88.88 252 SER A C 1
ATOM 2051 O O . SER A 1 252 ? -0.213 8.178 -1.419 1.00 88.88 252 SER A O 1
ATOM 2053 N N . THR A 1 253 ? 0.957 6.276 -1.301 1.00 91.88 253 THR A N 1
ATOM 2054 C CA . THR A 1 253 ? 0.513 5.919 0.061 1.00 91.88 253 THR A CA 1
ATOM 2055 C C . THR A 1 253 ? 1.043 6.862 1.144 1.00 91.88 253 THR A C 1
ATOM 2057 O O . THR A 1 253 ? 0.503 6.880 2.254 1.00 91.88 253 THR A O 1
ATOM 2060 N N . ILE A 1 254 ? 2.016 7.729 0.821 1.00 88.69 254 ILE A N 1
ATOM 2061 C CA . ILE A 1 254 ? 2.511 8.785 1.717 1.00 88.69 254 ILE A CA 1
ATOM 2062 C C . ILE A 1 254 ? 1.396 9.710 2.223 1.00 88.69 254 ILE A C 1
ATOM 2064 O O . ILE A 1 254 ? 1.525 10.312 3.288 1.00 88.69 254 ILE A O 1
ATOM 2068 N N . ILE A 1 255 ? 0.265 9.785 1.512 1.00 88.56 255 ILE A N 1
ATOM 2069 C CA . ILE A 1 255 ? -0.913 10.541 1.945 1.00 88.56 255 ILE A CA 1
ATOM 2070 C C . ILE A 1 255 ? -1.390 10.133 3.345 1.00 88.56 255 ILE A C 1
ATOM 2072 O O . ILE A 1 255 ? -1.852 10.979 4.110 1.00 88.56 255 ILE A O 1
ATOM 2076 N N . VAL A 1 256 ? -1.221 8.865 3.727 1.00 88.19 256 VAL A N 1
ATOM 2077 C CA . VAL A 1 256 ? -1.620 8.383 5.053 1.00 88.19 256 VAL A CA 1
ATOM 2078 C C . VAL A 1 256 ? -0.650 8.850 6.134 1.00 88.19 256 VAL A C 1
ATOM 2080 O O . VAL A 1 256 ? -1.089 9.242 7.213 1.00 88.19 256 VAL A O 1
ATOM 2083 N N . LEU A 1 257 ? 0.650 8.921 5.835 1.00 89.25 257 LEU A N 1
ATOM 2084 C CA . LEU A 1 257 ? 1.627 9.546 6.731 1.00 89.25 257 LEU A CA 1
ATOM 2085 C C . LEU A 1 257 ? 1.308 11.023 6.955 1.00 89.25 257 LEU A C 1
ATOM 2087 O O . LEU A 1 257 ? 1.290 11.483 8.097 1.00 89.25 257 LEU A O 1
ATOM 2091 N N . ILE A 1 258 ? 0.993 11.745 5.877 1.00 88.88 258 ILE A N 1
ATOM 2092 C CA . ILE A 1 258 ? 0.573 13.148 5.946 1.00 88.88 258 ILE A CA 1
ATOM 2093 C C . ILE A 1 258 ? -0.685 13.274 6.815 1.00 88.88 258 ILE A C 1
ATOM 2095 O O . ILE A 1 258 ? -0.723 14.110 7.717 1.00 88.88 258 ILE A O 1
ATOM 2099 N N . ALA A 1 259 ? -1.685 12.410 6.616 1.00 87.56 259 ALA A N 1
ATOM 2100 C CA . ALA A 1 259 ? -2.901 12.404 7.424 1.00 87.56 259 ALA A CA 1
ATOM 2101 C C . ALA A 1 259 ? -2.609 12.159 8.915 1.00 87.56 259 ALA A C 1
ATOM 2103 O O . ALA A 1 259 ? -3.118 12.888 9.769 1.00 87.56 259 ALA A O 1
ATOM 2104 N N . THR A 1 260 ? -1.745 11.194 9.244 1.00 87.81 260 THR A N 1
ATOM 2105 C CA . THR A 1 260 ? -1.315 10.936 10.624 1.00 87.81 260 THR A CA 1
ATOM 2106 C C . THR A 1 260 ? -0.628 12.159 11.229 1.00 87.81 260 THR A C 1
ATOM 2108 O O . THR A 1 260 ? -0.972 12.556 12.342 1.00 87.81 260 THR A O 1
ATOM 2111 N N . ILE A 1 261 ? 0.282 12.812 10.498 1.00 86.69 261 ILE A N 1
ATOM 2112 C CA . ILE A 1 261 ? 0.959 14.039 10.948 1.00 86.69 261 ILE A CA 1
ATOM 2113 C C . ILE A 1 261 ? -0.056 15.152 11.221 1.00 86.69 261 ILE A C 1
ATOM 2115 O O . ILE A 1 261 ? 0.005 15.789 12.273 1.00 86.69 261 ILE A O 1
ATOM 2119 N N . VAL A 1 262 ? -1.024 15.359 10.324 1.00 84.44 262 VAL A N 1
ATOM 2120 C CA . VAL A 1 262 ? -2.086 16.361 10.502 1.00 84.44 262 VAL A CA 1
ATOM 2121 C C . VAL A 1 262 ? -2.911 16.065 11.758 1.00 84.44 262 VAL A C 1
ATOM 2123 O O . VAL A 1 262 ? -3.133 16.960 12.575 1.00 84.44 262 VAL A O 1
ATOM 2126 N N . VAL A 1 263 ? -3.322 14.812 11.971 1.00 81.31 263 VAL A N 1
ATOM 2127 C CA . VAL A 1 263 ? -4.082 14.405 13.167 1.00 81.31 263 VAL A CA 1
ATOM 2128 C C . VAL A 1 263 ? -3.270 14.618 14.447 1.00 81.31 263 VAL A C 1
ATOM 2130 O O . VAL A 1 263 ? -3.802 15.126 15.441 1.00 81.31 263 VAL A O 1
ATOM 2133 N N . LEU A 1 264 ? -1.981 14.268 14.438 1.00 78.31 264 LEU A N 1
ATOM 2134 C CA . LEU A 1 264 ? -1.069 14.496 15.560 1.00 78.31 264 LEU A CA 1
ATOM 2135 C C . LEU A 1 264 ? -0.930 15.988 15.865 1.00 78.31 264 LEU A C 1
ATOM 2137 O O . LEU A 1 264 ? -1.089 16.394 17.017 1.00 78.31 264 LEU A O 1
ATOM 2141 N N . PHE A 1 265 ? -0.708 16.802 14.835 1.00 78.12 265 PHE A N 1
ATOM 2142 C CA . PHE A 1 265 ? -0.568 18.249 14.950 1.00 78.12 265 PHE A CA 1
ATOM 2143 C C . PHE A 1 265 ? -1.824 18.895 15.548 1.00 78.12 265 PHE A C 1
ATOM 2145 O O . PHE A 1 265 ? -1.741 19.606 16.551 1.00 78.12 265 PHE A O 1
ATOM 2152 N N . VAL A 1 266 ? -3.008 18.569 15.019 1.00 76.25 266 VAL A N 1
ATOM 2153 C CA . VAL A 1 266 ? -4.293 19.054 15.551 1.00 76.25 266 VAL A CA 1
ATOM 2154 C C . VAL A 1 266 ? -4.502 18.600 16.998 1.00 76.25 266 VAL A C 1
ATOM 2156 O O . VAL A 1 266 ? -4.969 19.376 17.835 1.00 76.25 266 VAL A O 1
ATOM 2159 N N . THR A 1 267 ? -4.121 17.364 17.332 1.00 72.81 267 THR A N 1
ATOM 2160 C CA . THR A 1 267 ? -4.231 16.842 18.701 1.00 72.81 267 THR A CA 1
ATOM 2161 C C . THR A 1 267 ? -3.351 17.631 19.671 1.00 72.81 267 THR A C 1
ATOM 2163 O O . THR A 1 267 ? -3.829 18.006 20.744 1.00 72.81 267 THR A O 1
ATOM 2166 N N . ILE A 1 268 ? -2.104 17.926 19.293 1.00 73.06 268 ILE A N 1
ATOM 2167 C CA . ILE A 1 268 ? -1.171 18.731 20.094 1.00 73.06 268 ILE A CA 1
ATOM 2168 C C . ILE A 1 268 ? -1.732 20.143 20.301 1.00 73.06 268 ILE A C 1
ATOM 2170 O O . ILE A 1 268 ? -1.837 20.590 21.444 1.00 73.06 268 ILE A O 1
ATOM 2174 N N . LEU A 1 269 ? -2.180 20.806 19.227 1.00 72.50 269 LEU A N 1
ATOM 2175 C CA . LEU A 1 269 ? -2.783 22.141 19.305 1.00 72.50 269 LEU A CA 1
ATOM 2176 C C . LEU A 1 269 ? -4.007 22.169 20.229 1.00 72.50 269 LEU A C 1
ATOM 2178 O O . LEU A 1 269 ? -4.155 23.079 21.042 1.00 72.50 269 LEU A O 1
ATOM 2182 N N . SER A 1 270 ? -4.869 21.151 20.148 1.00 70.50 270 SER A N 1
ATOM 2183 C CA . SER A 1 270 ? -6.100 21.085 20.944 1.00 70.50 270 SER A CA 1
ATOM 2184 C C . SER A 1 270 ? -5.865 20.890 22.447 1.00 70.50 270 SER A C 1
ATOM 2186 O O . SER A 1 270 ? -6.713 21.287 23.246 1.00 70.50 270 SER A O 1
ATOM 2188 N N . LYS A 1 271 ? -4.734 20.288 22.842 1.00 68.56 271 LYS A N 1
ATOM 2189 C CA . LYS A 1 271 ? -4.409 19.960 24.243 1.00 68.56 271 LYS A CA 1
ATOM 2190 C C . LYS A 1 271 ? -3.403 20.930 24.893 1.00 68.56 271 LYS A C 1
ATOM 2192 O O . LYS A 1 271 ? -3.130 20.812 26.087 1.00 68.56 271 LYS A O 1
ATOM 2197 N N . GLY A 1 272 ? -2.907 21.925 24.151 1.00 64.12 272 GLY A N 1
ATOM 2198 C CA . GLY A 1 272 ? -2.211 23.108 24.676 1.00 64.12 272 GLY A CA 1
ATOM 2199 C C . GLY A 1 272 ? -0.991 22.828 25.573 1.00 64.12 272 GLY A C 1
ATOM 2200 O O . GLY A 1 272 ? -0.221 21.895 25.338 1.00 64.12 272 GLY A O 1
ATOM 2201 N N . LYS A 1 273 ? -0.821 23.649 26.631 1.00 55.91 273 LYS A N 1
ATOM 2202 C CA . LYS A 1 273 ? 0.337 23.653 27.562 1.00 55.91 273 LYS A CA 1
ATOM 2203 C C . LYS A 1 273 ? 0.648 22.290 28.203 1.00 55.91 273 LYS A C 1
ATOM 2205 O O . LYS A 1 273 ? 1.785 22.066 28.606 1.00 55.91 273 LYS A O 1
ATOM 2210 N N . GLN A 1 274 ? -0.317 21.367 28.263 1.00 59.69 274 GLN A N 1
ATOM 2211 C CA . GLN A 1 274 ? -0.119 20.025 28.815 1.00 59.69 274 GLN A CA 1
ATOM 2212 C C . GLN A 1 274 ? 0.922 19.217 28.019 1.00 59.69 274 GLN A C 1
ATOM 2214 O O . GLN A 1 274 ? 1.686 18.464 28.615 1.00 59.69 274 GLN A O 1
ATOM 2219 N N . TYR A 1 275 ? 1.007 19.391 26.694 1.00 59.78 275 TYR A N 1
ATOM 2220 C CA . TYR A 1 275 ? 1.966 18.671 25.837 1.00 59.78 275 TYR A CA 1
ATOM 2221 C C . TYR A 1 275 ? 3.343 19.345 25.733 1.00 59.78 275 TYR A C 1
ATOM 2223 O O . TYR A 1 275 ? 4.287 18.699 25.285 1.00 59.78 275 TYR A O 1
ATOM 2231 N N . LEU A 1 276 ? 3.466 20.600 26.180 1.00 58.97 276 LEU A N 1
ATOM 2232 C CA . LEU A 1 276 ? 4.691 21.411 26.111 1.00 58.97 276 LEU A CA 1
ATOM 2233 C C . LEU A 1 276 ? 5.547 21.346 27.392 1.00 58.97 276 LEU A C 1
ATOM 2235 O O . LEU A 1 276 ? 6.540 22.057 27.508 1.00 58.97 276 LEU A O 1
ATOM 2239 N N . ASN A 1 277 ? 5.192 20.493 28.359 1.00 64.38 277 ASN A N 1
ATOM 2240 C CA . ASN A 1 277 ? 6.047 20.216 29.518 1.00 64.38 277 ASN A CA 1
ATOM 2241 C C . ASN A 1 277 ? 7.299 19.417 29.091 1.00 64.38 277 ASN A C 1
ATOM 2243 O O . ASN A 1 277 ? 7.212 18.517 28.255 1.00 64.38 277 ASN A O 1
ATOM 2247 N N . PHE A 1 278 ? 8.453 19.681 29.706 1.00 59.41 278 PHE A N 1
ATOM 2248 C CA . PHE A 1 278 ? 9.754 19.092 29.367 1.00 59.41 278 PHE A CA 1
ATOM 2249 C C . PHE A 1 278 ? 9.760 17.550 29.349 1.00 59.41 278 PHE A C 1
ATOM 2251 O O . PHE A 1 278 ? 10.343 16.935 28.454 1.00 59.41 278 PHE A O 1
ATOM 2258 N N . GLN A 1 279 ? 9.054 16.904 30.286 1.00 68.19 279 GLN A N 1
ATOM 2259 C CA . GLN A 1 279 ? 8.900 15.439 30.306 1.00 68.19 279 GLN A CA 1
ATOM 2260 C C . GLN A 1 279 ? 8.138 14.910 29.076 1.00 68.19 279 GLN A C 1
ATOM 2262 O O . GLN A 1 279 ? 8.477 13.858 28.531 1.00 68.19 279 GLN A O 1
ATOM 2267 N N . ASN A 1 280 ? 7.149 15.665 28.590 1.00 77.06 280 ASN A N 1
ATOM 2268 C CA . ASN A 1 280 ? 6.385 15.316 27.395 1.00 77.06 280 ASN A CA 1
ATOM 2269 C C . ASN A 1 280 ? 7.187 15.565 26.113 1.00 77.06 280 ASN A C 1
ATOM 2271 O O . ASN A 1 280 ? 7.066 14.775 25.180 1.00 77.06 280 ASN A O 1
ATOM 2275 N N . ILE A 1 281 ? 8.065 16.573 26.096 1.00 80.38 281 ILE A N 1
ATOM 2276 C CA . ILE A 1 281 ? 8.990 16.828 24.981 1.00 80.38 281 ILE A CA 1
ATOM 2277 C C . ILE A 1 281 ? 9.984 15.670 24.825 1.00 80.38 281 ILE A C 1
ATOM 2279 O O . ILE A 1 281 ? 10.111 15.129 23.731 1.00 80.38 281 ILE A O 1
ATOM 2283 N N . LYS A 1 282 ? 10.632 15.209 25.908 1.00 83.56 282 LYS A N 1
ATOM 2284 C CA . LYS A 1 282 ? 11.539 14.041 25.849 1.00 83.56 282 LYS A CA 1
ATOM 2285 C C . LYS A 1 282 ? 10.843 12.796 25.300 1.00 83.56 282 LYS A C 1
ATOM 2287 O O . LYS A 1 282 ? 11.392 12.098 24.454 1.00 83.56 282 LYS A O 1
ATOM 2292 N N . LYS A 1 283 ? 9.614 12.538 25.754 1.00 84.44 283 LYS A N 1
ATOM 2293 C CA . LYS A 1 283 ? 8.803 11.418 25.265 1.00 84.44 283 LYS A CA 1
ATOM 2294 C C . LYS A 1 283 ? 8.459 11.561 23.780 1.00 84.44 283 LYS A C 1
ATOM 2296 O O . LYS A 1 283 ? 8.517 10.573 23.058 1.00 84.44 283 LYS A O 1
ATOM 2301 N N . GLN A 1 284 ? 8.120 12.763 23.316 1.00 84.06 284 GLN A N 1
ATOM 2302 C CA . GLN A 1 284 ? 7.853 13.032 21.898 1.00 84.06 284 GLN A CA 1
ATOM 2303 C C . GLN A 1 284 ? 9.104 12.838 21.037 1.00 84.06 284 GLN A C 1
ATOM 2305 O O . GLN A 1 284 ? 9.018 12.186 20.002 1.00 84.06 284 GLN A O 1
ATOM 2310 N N . LEU A 1 285 ? 10.265 13.322 21.489 1.00 89.06 285 LEU A N 1
ATOM 2311 C CA . LEU A 1 285 ? 11.546 13.098 20.813 1.00 89.06 285 LEU A CA 1
ATOM 2312 C C . LEU A 1 285 ? 11.898 11.609 20.747 1.00 89.06 285 LEU A C 1
ATOM 2314 O O . LEU A 1 285 ? 12.348 11.139 19.709 1.00 89.06 285 LEU A O 1
ATOM 2318 N N . LEU A 1 286 ? 11.635 10.852 21.817 1.00 91.75 286 LEU A N 1
ATOM 2319 C CA . LEU A 1 286 ? 11.820 9.402 21.816 1.00 91.75 286 LEU A CA 1
ATOM 2320 C C . LEU A 1 286 ? 10.886 8.709 20.815 1.00 91.75 286 LEU A C 1
ATOM 2322 O O . LEU A 1 286 ? 11.343 7.858 20.065 1.00 91.75 286 LEU A O 1
ATOM 2326 N N . ILE A 1 287 ? 9.598 9.072 20.768 1.00 90.56 287 ILE A N 1
ATOM 2327 C CA . ILE A 1 287 ? 8.650 8.533 19.773 1.00 90.56 287 ILE A CA 1
ATOM 2328 C C . ILE A 1 287 ? 9.140 8.837 18.354 1.00 90.56 287 ILE A C 1
ATOM 2330 O O . ILE A 1 287 ? 9.142 7.950 17.506 1.00 90.56 287 ILE A O 1
ATOM 2334 N N . LEU A 1 288 ? 9.574 10.076 18.113 1.00 92.12 288 LEU A N 1
ATOM 2335 C CA . LEU A 1 288 ? 10.091 10.507 16.821 1.00 92.12 288 LEU A CA 1
ATOM 2336 C C . LEU A 1 288 ? 11.334 9.702 16.433 1.00 92.12 288 LEU A C 1
ATOM 2338 O O . LEU A 1 288 ? 11.407 9.201 15.319 1.00 92.12 288 LEU A O 1
ATOM 2342 N N . PHE A 1 289 ? 12.274 9.518 17.359 1.00 95.69 289 PHE A N 1
ATOM 2343 C CA . PHE A 1 289 ? 13.469 8.709 17.137 1.00 95.69 289 PHE A CA 1
ATOM 2344 C C . PHE A 1 289 ? 13.129 7.241 16.840 1.00 95.69 289 PHE A C 1
ATOM 2346 O O . PHE A 1 289 ? 13.616 6.688 15.856 1.00 95.69 289 PHE A O 1
ATOM 2353 N N . LEU A 1 290 ? 12.247 6.632 17.641 1.00 95.94 290 LEU A N 1
ATOM 2354 C CA . LEU A 1 290 ? 11.793 5.247 17.470 1.00 95.94 290 LEU A CA 1
ATOM 2355 C C . LEU A 1 290 ? 11.022 5.018 16.164 1.00 95.94 290 LEU A C 1
ATOM 2357 O O . LEU A 1 290 ? 10.925 3.879 15.724 1.00 95.94 290 LEU A O 1
ATOM 2361 N N . PHE A 1 291 ? 10.471 6.070 15.557 1.00 95.50 291 PHE A N 1
ATOM 2362 C CA . PHE A 1 291 ? 9.853 6.014 14.235 1.00 95.50 291 PHE A CA 1
ATOM 2363 C C . PHE A 1 291 ? 10.875 6.261 13.112 1.00 95.50 291 PHE A C 1
ATOM 2365 O O . PHE A 1 291 ? 10.976 5.459 12.184 1.00 95.50 291 PHE A O 1
ATOM 2372 N N . ILE A 1 292 ? 11.644 7.355 13.194 1.00 96.56 292 ILE A N 1
ATOM 2373 C CA . ILE A 1 292 ? 12.566 7.795 12.135 1.00 96.56 292 ILE A CA 1
ATOM 2374 C C . ILE A 1 292 ? 13.694 6.787 11.932 1.00 96.56 292 ILE A C 1
ATOM 2376 O O . ILE A 1 292 ? 14.045 6.501 10.790 1.00 96.56 292 ILE A O 1
ATOM 2380 N N . MET A 1 293 ? 14.275 6.250 13.009 1.00 97.81 293 MET A N 1
ATOM 2381 C CA . MET A 1 293 ? 15.435 5.368 12.887 1.00 97.81 293 MET A CA 1
ATOM 2382 C C . MET A 1 293 ? 15.091 4.075 12.116 1.00 97.81 293 MET A C 1
ATOM 2384 O O . MET A 1 293 ? 15.751 3.821 11.107 1.00 97.81 293 MET A O 1
ATOM 2388 N N . PRO A 1 294 ? 14.028 3.316 12.460 1.00 98.00 294 PRO A N 1
ATOM 2389 C CA . PRO A 1 294 ? 13.614 2.158 11.664 1.00 98.00 294 PRO A CA 1
ATOM 2390 C C . PRO A 1 294 ? 13.146 2.516 10.251 1.00 98.00 294 PRO A C 1
ATOM 2392 O O . PRO A 1 294 ? 13.412 1.757 9.320 1.00 98.00 294 PRO A O 1
ATOM 2395 N N . PHE A 1 295 ? 12.493 3.669 10.069 1.00 97.44 295 PHE A N 1
ATOM 2396 C CA . PHE A 1 295 ? 12.097 4.156 8.745 1.00 97.44 295 PHE A CA 1
ATOM 2397 C C . PHE A 1 295 ? 13.320 4.345 7.833 1.00 97.44 295 PHE A C 1
ATOM 2399 O O . PHE A 1 295 ? 13.398 3.740 6.766 1.00 97.44 295 PHE A O 1
ATOM 2406 N N . LEU A 1 296 ? 14.314 5.127 8.269 1.00 97.69 296 LEU A N 1
ATOM 2407 C CA . LEU A 1 296 ? 15.524 5.410 7.487 1.00 97.69 296 LEU A CA 1
ATOM 2408 C C . LEU A 1 296 ? 16.377 4.161 7.255 1.00 97.69 296 LEU A C 1
ATOM 2410 O O . LEU A 1 296 ? 16.932 4.000 6.165 1.00 97.69 296 LEU A O 1
ATOM 2414 N N . LEU A 1 297 ? 16.457 3.273 8.251 1.00 98.06 297 LEU A N 1
ATOM 2415 C CA . LEU A 1 297 ? 17.146 1.993 8.116 1.00 98.06 297 LEU A CA 1
ATOM 2416 C C . LEU A 1 297 ? 16.484 1.145 7.023 1.00 98.06 297 LEU A C 1
ATOM 2418 O O . LEU A 1 297 ? 17.168 0.668 6.128 1.00 98.06 297 LEU A O 1
ATOM 2422 N N . THR A 1 298 ? 15.154 1.038 7.040 1.00 97.75 298 THR A N 1
ATOM 2423 C CA . THR A 1 298 ? 14.395 0.260 6.050 1.00 97.75 298 THR A CA 1
ATOM 2424 C C . THR A 1 298 ? 14.546 0.829 4.640 1.00 97.75 298 THR A C 1
ATOM 2426 O O . THR A 1 298 ? 14.767 0.066 3.702 1.00 97.75 298 THR A O 1
ATOM 2429 N N . ILE A 1 299 ? 14.487 2.159 4.478 1.00 95.94 299 ILE A N 1
ATOM 2430 C CA . ILE A 1 299 ? 14.749 2.824 3.190 1.00 95.94 299 ILE A CA 1
ATOM 2431 C C . ILE A 1 299 ? 16.152 2.477 2.684 1.00 95.94 299 ILE A C 1
ATOM 2433 O O . ILE A 1 299 ? 16.287 2.004 1.559 1.00 95.94 299 ILE A O 1
ATOM 2437 N N . SER A 1 300 ? 17.168 2.639 3.536 1.00 95.69 300 SER A N 1
ATOM 2438 C CA . SER A 1 300 ? 18.565 2.342 3.195 1.00 95.69 300 SER A CA 1
ATOM 2439 C C . SER A 1 300 ? 18.765 0.875 2.818 1.00 95.69 300 SER A C 1
ATOM 2441 O O . SER A 1 300 ? 19.478 0.577 1.867 1.00 95.69 300 SER A O 1
ATOM 2443 N N . THR A 1 301 ? 18.115 -0.051 3.530 1.00 94.62 301 THR A N 1
ATOM 2444 C CA . THR A 1 301 ? 18.159 -1.481 3.212 1.00 94.62 301 THR A CA 1
ATOM 2445 C C . THR A 1 301 ? 17.507 -1.773 1.864 1.00 94.62 301 THR A C 1
ATOM 2447 O O . THR A 1 301 ? 18.091 -2.501 1.066 1.00 94.62 301 THR A O 1
ATOM 2450 N N . CYS A 1 302 ? 16.338 -1.192 1.575 1.00 92.94 302 CYS A N 1
ATOM 2451 C CA . CYS A 1 302 ? 15.693 -1.350 0.269 1.00 92.94 302 CYS A CA 1
ATOM 2452 C C . CYS A 1 302 ? 16.604 -0.844 -0.856 1.00 92.94 302 CYS A C 1
ATOM 2454 O O . CYS A 1 302 ? 16.808 -1.554 -1.835 1.00 92.94 302 CYS A O 1
ATOM 2456 N N . ASP A 1 303 ? 17.188 0.343 -0.688 1.00 90.94 303 ASP A N 1
ATOM 2457 C CA . ASP A 1 303 ? 18.083 0.943 -1.682 1.00 90.94 303 ASP A CA 1
ATOM 2458 C C . ASP A 1 303 ? 19.363 0.125 -1.871 1.00 90.94 303 ASP A C 1
ATOM 2460 O O . ASP A 1 303 ? 19.799 -0.081 -2.998 1.00 90.94 303 ASP A O 1
ATOM 2464 N N . TYR A 1 304 ? 19.915 -0.435 -0.793 1.00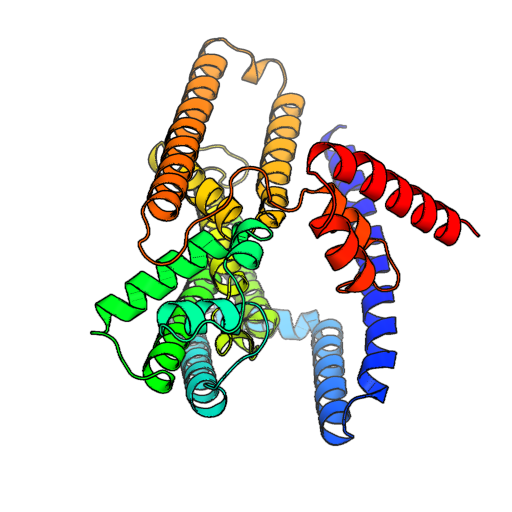 90.94 304 TYR A N 1
ATOM 2465 C CA . TYR A 1 304 ? 21.044 -1.356 -0.875 1.00 90.94 304 TYR A CA 1
ATOM 2466 C C . TYR A 1 304 ? 20.706 -2.614 -1.689 1.00 90.94 304 TYR A C 1
ATOM 2468 O O . TYR A 1 304 ? 21.487 -3.003 -2.553 1.00 90.94 304 TYR A O 1
ATOM 2476 N N . PHE A 1 305 ? 19.550 -3.243 -1.454 1.00 87.88 305 PHE A N 1
ATOM 2477 C CA . PHE A 1 305 ? 19.134 -4.420 -2.228 1.00 87.88 305 PHE A CA 1
ATOM 2478 C C . PHE A 1 305 ? 18.922 -4.104 -3.708 1.00 87.88 305 PHE A C 1
ATOM 2480 O O . PHE A 1 305 ? 19.247 -4.926 -4.557 1.00 87.88 305 PHE A O 1
ATOM 2487 N N . VAL A 1 306 ? 18.385 -2.924 -4.019 1.00 85.00 306 VAL A N 1
ATOM 2488 C CA . VAL A 1 306 ? 18.217 -2.455 -5.399 1.00 85.00 306 VAL A CA 1
ATOM 2489 C C . VAL A 1 306 ? 19.568 -2.223 -6.073 1.00 85.00 306 VAL A C 1
ATOM 2491 O O . VAL A 1 306 ? 19.789 -2.735 -7.164 1.00 85.00 306 VAL A O 1
ATOM 2494 N N . ASP A 1 307 ? 20.483 -1.507 -5.416 1.00 83.94 307 ASP A N 1
ATOM 2495 C CA . ASP A 1 307 ? 21.797 -1.167 -5.976 1.00 83.94 307 ASP A CA 1
ATOM 2496 C C . ASP A 1 307 ? 22.704 -2.402 -6.169 1.00 83.94 307 ASP A C 1
ATOM 2498 O O . ASP A 1 307 ? 23.651 -2.347 -6.952 1.00 83.94 307 ASP A O 1
ATOM 2502 N N . ASN A 1 308 ? 22.431 -3.505 -5.461 1.00 84.06 308 ASN A N 1
ATOM 2503 C CA . ASN A 1 308 ? 23.232 -4.734 -5.491 1.00 84.06 308 ASN A CA 1
ATOM 2504 C C . ASN A 1 308 ? 22.494 -5.938 -6.100 1.00 84.06 308 ASN A C 1
ATOM 2506 O O . ASN A 1 308 ? 22.980 -7.066 -5.983 1.00 84.06 308 ASN A O 1
ATOM 2510 N N . ASN A 1 309 ? 21.329 -5.749 -6.733 1.00 78.62 309 ASN A N 1
ATOM 2511 C CA . ASN A 1 309 ? 20.717 -6.844 -7.479 1.00 78.62 309 ASN A CA 1
ATOM 2512 C C . ASN A 1 309 ? 21.483 -7.069 -8.796 1.00 78.62 309 ASN A C 1
ATOM 2514 O O . ASN A 1 309 ? 21.902 -6.135 -9.473 1.00 78.62 309 ASN A O 1
ATOM 2518 N N . ASN A 1 310 ? 21.684 -8.332 -9.174 1.00 82.25 310 ASN A N 1
ATOM 2519 C CA . ASN A 1 310 ? 22.339 -8.678 -10.443 1.00 82.25 310 ASN A CA 1
ATOM 2520 C C . ASN A 1 310 ? 21.367 -8.617 -11.639 1.00 82.25 310 ASN A C 1
ATOM 2522 O O . ASN A 1 310 ? 21.714 -9.056 -12.731 1.00 82.25 310 ASN A O 1
ATOM 2526 N N . LEU A 1 311 ? 20.140 -8.125 -11.428 1.00 84.94 311 LEU A N 1
ATOM 2527 C CA . LEU A 1 311 ? 19.079 -8.123 -12.436 1.00 84.94 311 LEU A CA 1
ATOM 2528 C C . LEU A 1 311 ? 19.169 -6.907 -13.350 1.00 84.94 311 LEU A C 1
ATOM 2530 O O . LEU A 1 311 ? 18.930 -7.018 -14.551 1.00 84.94 311 LEU A O 1
ATOM 2534 N N . ILE A 1 312 ? 19.458 -5.735 -12.783 1.00 87.69 312 ILE A N 1
ATOM 2535 C CA . ILE A 1 312 ? 19.365 -4.483 -13.521 1.00 87.69 312 ILE A CA 1
ATOM 2536 C C . ILE A 1 312 ? 20.312 -3.419 -12.977 1.00 87.69 312 ILE A C 1
ATOM 2538 O O . ILE A 1 312 ? 20.485 -3.250 -11.776 1.00 87.69 312 ILE A O 1
ATOM 2542 N N . LYS A 1 31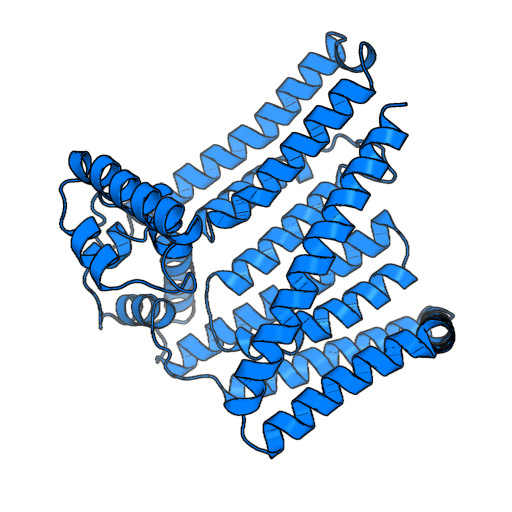3 ? 20.895 -2.641 -13.891 1.00 87.44 313 LYS A N 1
ATOM 2543 C CA . LYS A 1 313 ? 21.685 -1.460 -13.550 1.00 87.44 313 LYS A CA 1
ATOM 2544 C C . LYS A 1 313 ? 20.810 -0.211 -13.636 1.00 87.44 313 LYS A C 1
ATOM 2546 O O . LYS A 1 313 ? 20.332 0.122 -14.718 1.00 87.44 313 LYS A O 1
ATOM 2551 N N . ILE A 1 314 ? 20.628 0.470 -12.505 1.00 89.31 314 ILE A N 1
ATOM 2552 C CA . ILE A 1 314 ? 19.785 1.667 -12.392 1.00 89.31 314 ILE A CA 1
ATOM 2553 C C . ILE A 1 314 ? 20.609 2.942 -12.570 1.00 89.31 314 ILE A C 1
ATOM 2555 O O . ILE A 1 314 ? 21.642 3.137 -11.924 1.00 89.31 314 ILE A O 1
ATOM 2559 N N . GLU A 1 315 ? 20.129 3.841 -13.427 1.00 87.94 315 GLU A N 1
ATOM 2560 C CA . GLU A 1 315 ? 20.719 5.167 -13.601 1.00 87.94 315 GLU A CA 1
ATOM 2561 C C . GLU A 1 315 ? 20.193 6.138 -12.540 1.00 87.94 315 GLU A C 1
ATOM 2563 O O . GLU A 1 315 ? 19.026 6.539 -12.546 1.00 87.94 315 GLU A O 1
ATOM 2568 N N . LYS A 1 316 ? 21.066 6.551 -11.616 1.00 82.81 316 LYS A N 1
ATOM 2569 C CA . LYS A 1 316 ? 20.705 7.507 -10.560 1.00 82.81 316 LYS A CA 1
ATOM 2570 C C . LYS A 1 316 ? 20.320 8.864 -11.165 1.00 82.81 316 LYS A C 1
ATOM 2572 O O . LYS A 1 316 ? 20.938 9.323 -12.121 1.00 82.81 316 LYS A O 1
ATOM 2577 N N . ASN A 1 317 ? 19.326 9.525 -10.566 1.00 84.12 317 ASN A N 1
ATOM 2578 C CA . ASN A 1 317 ? 18.767 10.826 -10.984 1.00 84.12 317 ASN A CA 1
ATOM 2579 C C . ASN A 1 317 ? 18.009 10.835 -12.323 1.00 84.12 317 ASN A C 1
ATOM 2581 O O . ASN A 1 317 ? 17.692 11.910 -12.833 1.00 84.12 317 ASN A O 1
ATOM 2585 N N . SER A 1 318 ? 17.700 9.666 -12.882 1.00 87.44 318 SER A N 1
ATOM 2586 C CA . SER A 1 318 ? 16.866 9.564 -14.081 1.00 87.44 318 SER A CA 1
ATOM 2587 C C . SER A 1 318 ? 15.368 9.515 -13.768 1.00 87.44 318 SER A C 1
ATOM 2589 O O . SER A 1 318 ? 14.595 9.858 -14.649 1.00 87.44 318 SER A O 1
ATOM 2591 N N . SER A 1 319 ? 14.962 9.176 -12.540 1.00 91.12 319 SER A N 1
ATOM 2592 C CA . SER A 1 319 ? 13.565 8.928 -12.150 1.00 91.12 319 SER A CA 1
ATOM 2593 C C . SER A 1 319 ? 12.598 10.080 -12.429 1.00 91.12 319 SER A C 1
ATOM 2595 O O . SER A 1 319 ? 12.932 11.245 -12.181 1.00 91.12 319 SER A O 1
ATOM 2597 N N . ALA A 1 320 ? 11.367 9.736 -12.811 1.00 92.50 320 ALA A N 1
ATOM 2598 C CA . ALA A 1 320 ? 10.250 10.667 -12.912 1.00 92.50 320 ALA A CA 1
ATOM 2599 C C . ALA A 1 320 ? 9.955 11.348 -11.562 1.00 92.50 320 ALA A C 1
ATOM 2601 O O . ALA A 1 320 ? 9.887 10.705 -10.509 1.00 92.50 320 ALA A O 1
ATOM 2602 N N . GLY A 1 321 ? 9.779 12.670 -11.589 1.00 90.62 321 GLY A N 1
ATOM 2603 C CA . GLY A 1 321 ? 9.471 13.466 -10.404 1.00 90.62 321 GLY A CA 1
ATOM 2604 C C . GLY A 1 321 ? 7.967 13.552 -10.102 1.00 90.62 321 GLY A C 1
ATOM 2605 O O . GLY A 1 321 ? 7.132 13.184 -10.922 1.00 90.62 321 GLY A O 1
ATOM 2606 N N . PRO A 1 322 ? 7.564 14.116 -8.950 1.00 90.25 322 PRO A N 1
ATOM 2607 C CA . PRO A 1 322 ? 6.147 14.343 -8.644 1.00 90.25 322 PRO A CA 1
ATOM 2608 C C . PRO A 1 322 ? 5.425 15.252 -9.653 1.00 90.25 322 PRO A C 1
ATOM 2610 O O . PRO A 1 322 ? 4.223 15.108 -9.861 1.00 90.25 322 PRO A O 1
ATOM 2613 N N . LEU A 1 323 ? 6.148 16.193 -10.272 1.00 94.19 323 LEU A N 1
ATOM 2614 C CA . LEU A 1 323 ? 5.595 17.111 -11.272 1.00 94.19 323 LEU A CA 1
ATOM 2615 C C . LEU A 1 323 ? 5.256 16.397 -12.585 1.00 94.19 323 LEU A C 1
ATOM 2617 O O . LEU A 1 323 ? 4.213 16.698 -13.155 1.00 94.19 323 LEU A O 1
ATOM 2621 N N . HIS A 1 324 ? 6.054 15.414 -13.008 1.00 94.44 324 HIS A N 1
ATOM 2622 C CA . HIS A 1 324 ? 5.718 14.512 -14.108 1.00 94.44 324 HIS A CA 1
ATOM 2623 C C . HIS A 1 324 ? 4.343 13.855 -13.907 1.00 94.44 324 HIS A C 1
ATOM 2625 O O . HIS A 1 324 ? 3.454 13.984 -14.747 1.00 94.44 324 HIS A O 1
ATOM 2631 N N . PHE A 1 325 ? 4.122 13.211 -12.754 1.00 92.06 325 PHE A N 1
ATOM 2632 C CA . PHE A 1 325 ? 2.843 12.552 -12.460 1.00 92.06 325 PHE A CA 1
ATOM 2633 C C . PHE A 1 325 ? 1.683 13.546 -12.328 1.00 92.06 325 PHE A C 1
ATOM 2635 O O . PHE A 1 325 ? 0.560 13.230 -12.714 1.00 92.06 325 PHE A O 1
ATOM 2642 N N . MET A 1 326 ? 1.944 14.754 -11.816 1.00 92.75 326 MET A N 1
ATOM 2643 C CA . MET A 1 326 ? 0.951 15.829 -11.782 1.00 92.75 326 MET A CA 1
ATOM 2644 C C . MET A 1 326 ? 0.562 16.289 -13.191 1.00 92.75 326 MET A C 1
ATOM 2646 O O . MET A 1 326 ? -0.620 16.490 -13.446 1.00 92.75 326 MET A O 1
ATOM 2650 N N . ALA A 1 327 ? 1.530 16.442 -14.096 1.00 94.38 327 ALA A N 1
ATOM 2651 C CA . ALA A 1 327 ? 1.277 16.793 -15.490 1.00 94.38 327 ALA A CA 1
ATOM 2652 C C . ALA A 1 327 ? 0.465 15.703 -16.204 1.00 94.38 327 ALA A C 1
ATOM 2654 O O . ALA A 1 327 ? -0.532 16.025 -16.840 1.00 94.38 327 ALA A O 1
ATOM 2655 N N . MET A 1 328 ? 0.827 14.424 -16.034 1.00 92.94 328 MET A N 1
ATOM 2656 C CA . MET A 1 328 ? 0.048 13.312 -16.593 1.00 92.94 328 MET A CA 1
ATOM 2657 C C . MET A 1 328 ? -1.391 13.298 -16.068 1.00 92.94 328 MET A C 1
ATOM 2659 O O . MET A 1 328 ? -2.327 13.246 -16.854 1.00 92.94 328 MET A O 1
ATOM 2663 N N . GLY A 1 329 ? -1.574 13.400 -14.748 1.00 89.62 329 GLY A N 1
ATOM 2664 C CA . GLY A 1 329 ? -2.899 13.315 -14.132 1.00 89.62 329 GLY A CA 1
ATOM 2665 C C . GLY A 1 329 ? -3.807 14.523 -14.388 1.00 89.62 329 GLY A C 1
ATOM 2666 O O . GLY A 1 329 ? -5.020 14.399 -14.253 1.00 89.62 329 GLY A O 1
ATOM 2667 N N . LEU A 1 330 ? -3.246 15.689 -14.728 1.00 91.00 330 LEU A N 1
ATOM 2668 C CA . LEU A 1 330 ? -4.028 16.870 -15.110 1.00 91.00 330 LEU A CA 1
ATOM 2669 C C . LEU A 1 330 ? -4.457 16.844 -16.575 1.00 91.00 330 LEU A C 1
ATOM 2671 O O . LEU A 1 330 ? -5.413 17.525 -16.926 1.00 91.00 330 LEU A O 1
ATOM 2675 N N . HIS A 1 331 ? -3.759 16.115 -17.439 1.00 91.62 331 HIS A N 1
ATOM 2676 C CA . HIS A 1 331 ? -4.040 16.158 -18.862 1.00 91.62 331 HIS A CA 1
ATOM 2677 C C . HIS A 1 331 ? -5.220 15.250 -19.236 1.00 91.62 331 HIS A C 1
ATOM 2679 O O . HIS A 1 331 ? -5.258 14.077 -18.869 1.00 91.62 331 HIS A O 1
ATOM 2685 N N . GLY A 1 332 ? -6.165 15.777 -20.020 1.00 85.75 332 GLY A N 1
ATOM 2686 C CA . GLY A 1 332 ? -7.276 14.999 -20.572 1.00 85.75 332 GLY A CA 1
ATOM 2687 C C . GLY A 1 332 ? -8.150 14.344 -19.497 1.00 85.75 332 GLY A C 1
ATOM 2688 O O . GLY A 1 332 ? -8.784 15.034 -18.702 1.00 85.75 332 GLY A O 1
ATOM 2689 N N . ASP A 1 333 ? -8.203 13.011 -19.504 1.00 81.75 333 ASP A N 1
ATOM 2690 C CA . ASP A 1 333 ? -8.950 12.181 -18.550 1.00 81.75 333 ASP A CA 1
ATOM 2691 C C . ASP A 1 333 ? -8.111 11.729 -17.336 1.00 81.75 333 ASP A C 1
ATOM 2693 O O . ASP A 1 333 ? -8.592 10.970 -16.493 1.00 81.75 333 ASP A O 1
ATOM 2697 N N . GLY A 1 334 ? -6.862 12.195 -17.233 1.00 83.81 334 GLY A N 1
ATOM 2698 C CA . GLY A 1 334 ? -5.911 11.800 -16.194 1.00 83.81 334 GLY A CA 1
ATOM 2699 C C . GLY A 1 334 ? -5.267 10.428 -16.419 1.00 83.81 334 GLY A C 1
ATOM 2700 O O . GLY A 1 334 ? -4.630 9.896 -15.504 1.00 83.81 334 GLY A O 1
ATOM 2701 N N . GLY A 1 335 ? -5.440 9.839 -17.607 1.00 82.62 335 GLY A N 1
ATOM 2702 C CA . GLY A 1 335 ? -4.794 8.602 -18.029 1.00 82.62 335 GLY A CA 1
ATOM 2703 C C . GLY A 1 335 ? -3.312 8.759 -18.390 1.00 82.62 335 GLY A C 1
ATOM 2704 O O . GLY A 1 335 ? -2.698 9.818 -18.260 1.00 82.62 335 GLY A O 1
ATOM 2705 N N . TYR A 1 336 ? -2.706 7.663 -18.853 1.00 88.25 336 TYR A N 1
ATOM 2706 C CA . TYR A 1 336 ? -1.301 7.664 -19.261 1.00 88.25 336 TYR A CA 1
ATOM 2707 C C . TYR A 1 336 ? -1.106 8.424 -20.581 1.00 88.25 336 TYR A C 1
ATOM 2709 O O . TYR A 1 336 ? -1.659 8.038 -21.614 1.00 88.25 336 TYR A O 1
ATOM 2717 N N . TRP A 1 337 ? -0.278 9.472 -20.567 1.00 93.62 337 TRP A N 1
ATOM 2718 C CA . TRP A 1 337 ? -0.026 10.314 -21.737 1.00 93.62 337 TRP A CA 1
ATOM 2719 C C . TRP A 1 337 ? 1.340 10.015 -22.372 1.00 93.62 337 TRP A C 1
ATOM 2721 O O . TRP A 1 337 ? 2.366 10.582 -21.990 1.00 93.62 337 TRP A O 1
ATOM 2731 N N . TRP A 1 338 ? 1.334 9.137 -23.382 1.00 91.31 338 TRP A N 1
ATOM 2732 C CA . TRP A 1 338 ? 2.541 8.652 -24.067 1.00 91.31 338 TRP A CA 1
ATOM 2733 C C . TRP A 1 338 ? 3.432 9.772 -24.618 1.00 91.31 338 TRP A C 1
ATOM 2735 O O . TRP A 1 338 ? 4.619 9.807 -24.300 1.00 91.31 338 TRP A O 1
ATOM 2745 N N . ASP A 1 339 ? 2.873 10.714 -25.385 1.00 93.12 339 ASP A N 1
ATOM 2746 C CA . ASP A 1 339 ? 3.667 11.762 -26.046 1.00 93.12 339 ASP A CA 1
ATOM 2747 C C . ASP A 1 339 ? 4.396 12.671 -25.049 1.00 93.12 339 ASP A C 1
ATOM 2749 O O . ASP A 1 339 ? 5.551 13.051 -25.265 1.00 93.12 339 ASP A O 1
ATOM 2753 N N . PHE A 1 340 ? 3.733 13.020 -23.943 1.00 95.44 340 PHE A N 1
ATOM 2754 C CA . PHE A 1 340 ? 4.359 13.785 -22.870 1.00 95.44 340 PHE A CA 1
ATOM 2755 C C . PHE A 1 340 ? 5.430 12.968 -22.162 1.00 95.44 340 PHE A C 1
ATOM 2757 O O . PHE A 1 340 ? 6.533 13.480 -21.979 1.00 95.44 340 PHE A O 1
ATOM 2764 N N . ASN A 1 341 ? 5.136 11.711 -21.812 1.00 94.75 341 ASN A N 1
ATOM 2765 C CA . ASN A 1 341 ? 6.089 10.861 -21.112 1.00 94.75 341 ASN A CA 1
ATOM 2766 C C . ASN A 1 341 ? 7.378 10.679 -21.916 1.00 94.75 341 ASN A C 1
ATOM 2768 O O . ASN A 1 341 ? 8.459 10.963 -21.408 1.00 94.75 341 ASN A O 1
ATOM 2772 N N . SER A 1 342 ? 7.264 10.281 -23.185 1.00 93.69 342 SER A N 1
ATOM 2773 C CA . SER A 1 342 ? 8.428 10.071 -24.049 1.00 93.69 342 SER A CA 1
ATOM 2774 C C . SER A 1 342 ? 9.251 11.346 -24.222 1.00 93.69 342 SER A C 1
ATOM 2776 O O . SER A 1 342 ? 10.482 11.302 -24.241 1.00 93.69 342 SER A O 1
ATOM 2778 N N . LYS A 1 343 ? 8.590 12.505 -24.318 1.00 95.19 343 LYS A N 1
ATOM 2779 C CA . LYS A 1 343 ? 9.286 13.785 -24.419 1.00 95.19 343 LYS A CA 1
ATOM 2780 C C . LYS A 1 343 ? 9.993 14.157 -23.121 1.00 95.19 343 LYS A C 1
ATOM 2782 O O . LYS A 1 343 ? 11.149 14.563 -23.177 1.00 95.19 343 LYS A O 1
ATOM 2787 N N . ASP A 1 344 ? 9.329 14.030 -21.982 1.00 95.81 344 ASP A N 1
ATOM 2788 C CA . ASP A 1 344 ? 9.895 14.375 -20.679 1.00 95.81 344 ASP A CA 1
ATOM 2789 C C . ASP A 1 344 ? 11.083 13.473 -20.308 1.00 95.81 344 ASP A C 1
ATOM 2791 O O . ASP A 1 344 ? 12.145 13.962 -19.915 1.00 95.81 344 ASP A O 1
ATOM 2795 N N . GLU A 1 345 ? 10.957 12.166 -20.548 1.00 94.19 345 GLU A N 1
ATOM 2796 C CA . GLU A 1 345 ? 12.031 11.191 -20.338 1.00 94.19 345 GLU A CA 1
ATOM 2797 C C . GLU A 1 345 ? 13.285 11.549 -21.158 1.00 94.19 345 GLU A C 1
ATOM 2799 O O . GLU A 1 345 ? 14.402 11.504 -20.632 1.00 94.19 345 GLU A O 1
ATOM 2804 N N . SER A 1 346 ? 13.099 12.002 -22.408 1.00 93.12 346 SER A N 1
ATOM 2805 C CA . SER A 1 346 ? 14.191 12.391 -23.317 1.00 93.12 346 SER A CA 1
ATOM 2806 C C . SER A 1 346 ? 14.950 13.661 -22.902 1.00 93.12 346 SER A C 1
ATOM 2808 O O . SER A 1 346 ? 16.067 13.896 -23.373 1.00 93.12 346 SER A O 1
ATOM 2810 N N . LEU A 1 347 ? 14.368 14.501 -22.038 1.00 93.75 347 LEU A N 1
ATOM 2811 C CA . LEU A 1 347 ? 15.002 15.742 -21.601 1.00 93.75 347 LEU A CA 1
ATOM 2812 C C . LEU A 1 347 ? 16.089 15.473 -20.549 1.00 93.75 347 LEU A C 1
ATOM 2814 O O . LEU A 1 347 ? 15.926 14.600 -19.690 1.00 93.75 347 LEU A O 1
ATOM 2818 N N . PRO A 1 348 ? 17.163 16.286 -20.518 1.00 92.00 348 PRO A N 1
ATOM 2819 C CA . PRO A 1 348 ? 18.106 16.276 -19.408 1.00 92.00 348 PRO A CA 1
ATOM 2820 C C . PRO A 1 348 ? 17.391 16.549 -18.071 1.00 92.00 348 PRO A C 1
ATOM 2822 O O . PRO A 1 348 ? 16.538 17.441 -18.021 1.00 92.00 348 PRO A O 1
ATOM 2825 N N . PRO A 1 349 ? 17.770 15.895 -16.952 1.00 89.81 349 PRO A N 1
ATOM 2826 C CA . PRO A 1 349 ? 17.082 16.044 -15.661 1.00 89.81 349 PRO A CA 1
ATOM 2827 C C . PRO A 1 349 ? 16.902 17.493 -15.181 1.00 89.81 349 PRO A C 1
ATOM 2829 O O . PRO A 1 349 ? 15.899 17.831 -14.557 1.00 89.81 349 PRO A O 1
ATOM 2832 N N . LYS A 1 350 ? 17.858 18.371 -15.507 1.00 90.50 350 LYS A N 1
ATOM 2833 C CA . LYS A 1 350 ? 17.814 19.806 -15.183 1.00 90.50 350 LYS A CA 1
ATOM 2834 C C . LYS A 1 350 ? 16.700 20.577 -15.911 1.00 90.50 350 LYS A C 1
ATOM 2836 O O . LYS A 1 350 ? 16.229 21.582 -15.386 1.00 90.50 350 LYS A O 1
ATOM 2841 N N . ASP A 1 351 ? 16.279 20.107 -17.085 1.00 94.19 351 ASP A N 1
ATOM 2842 C CA . ASP A 1 351 ? 15.347 20.808 -17.974 1.00 94.19 351 ASP A CA 1
ATOM 2843 C C . ASP A 1 351 ? 13.897 20.306 -17.807 1.00 94.19 351 ASP A C 1
ATOM 2845 O O . ASP A 1 351 ? 12.950 21.051 -18.078 1.00 94.19 351 ASP A O 1
ATOM 2849 N N . ARG A 1 352 ? 13.714 19.085 -17.276 1.00 94.56 352 ARG A N 1
ATOM 2850 C CA . ARG A 1 352 ? 12.404 18.438 -17.040 1.00 94.56 352 ARG A CA 1
ATOM 2851 C C . ARG A 1 352 ? 11.455 19.303 -16.223 1.00 94.56 352 ARG A C 1
ATOM 2853 O O . ARG A 1 352 ? 10.372 19.642 -16.685 1.00 94.56 352 ARG A O 1
ATOM 2860 N N . LYS A 1 353 ? 11.913 19.808 -15.072 1.00 95.19 353 LYS A N 1
ATOM 2861 C CA . LYS A 1 353 ? 11.098 20.655 -14.182 1.00 95.19 353 LYS A CA 1
ATOM 2862 C C . LYS A 1 353 ? 10.482 21.862 -14.895 1.00 95.19 353 LYS A C 1
ATOM 2864 O O . LYS A 1 353 ? 9.336 22.229 -14.635 1.00 95.19 353 LYS A O 1
ATOM 2869 N N . GLY A 1 354 ? 11.246 22.511 -15.774 1.00 96.62 354 GLY A N 1
ATOM 2870 C CA . GLY A 1 354 ? 10.752 23.648 -16.550 1.00 96.62 354 GLY A CA 1
ATOM 2871 C C . GLY A 1 354 ? 9.679 23.233 -17.558 1.00 96.62 354 GLY A C 1
ATOM 2872 O O . GLY A 1 354 ? 8.674 23.932 -17.715 1.00 96.62 354 GLY A O 1
ATOM 2873 N N . TYR A 1 355 ? 9.875 22.085 -18.207 1.00 96.69 355 TYR A N 1
ATOM 2874 C CA . TYR A 1 355 ? 8.928 21.507 -19.153 1.00 96.69 355 TYR A CA 1
ATOM 2875 C C . TYR A 1 355 ? 7.625 21.051 -18.475 1.00 96.69 355 TYR A C 1
ATOM 2877 O O . TYR A 1 355 ? 6.554 21.498 -18.887 1.00 96.69 355 TYR A O 1
ATOM 2885 N N . GLU A 1 356 ? 7.705 20.274 -17.393 1.00 97.38 356 GLU A N 1
ATOM 2886 C CA . GLU A 1 356 ? 6.554 19.798 -16.609 1.00 97.38 356 GLU A CA 1
ATOM 2887 C C . GLU A 1 356 ? 5.680 20.972 -16.130 1.00 97.38 356 GLU A C 1
ATOM 2889 O O . GLU A 1 356 ? 4.471 20.999 -16.358 1.00 97.38 356 GLU A O 1
ATOM 2894 N N . ILE A 1 357 ? 6.286 22.014 -15.537 1.00 97.25 357 ILE A N 1
ATOM 2895 C CA . ILE A 1 357 ? 5.555 23.205 -15.066 1.00 97.25 357 ILE A CA 1
ATOM 2896 C C . ILE A 1 357 ? 4.871 23.935 -16.227 1.00 97.25 357 ILE A C 1
ATOM 2898 O O . ILE A 1 357 ? 3.769 24.467 -16.062 1.00 97.25 357 ILE A O 1
ATOM 2902 N N . LYS A 1 358 ? 5.515 24.002 -17.398 1.00 96.94 358 LYS A N 1
ATOM 2903 C CA . LYS A 1 358 ? 4.930 24.636 -18.585 1.00 96.94 358 LYS A CA 1
ATOM 2904 C C . LYS A 1 358 ? 3.674 23.893 -19.042 1.00 96.94 358 LYS A C 1
ATOM 2906 O O . LYS A 1 358 ? 2.698 24.560 -19.385 1.00 96.94 358 LYS A O 1
ATOM 2911 N N . VAL A 1 359 ? 3.707 22.560 -19.036 1.00 95.56 359 VAL A N 1
ATOM 2912 C CA . VAL A 1 359 ? 2.569 21.699 -19.389 1.00 95.56 359 VAL A CA 1
ATOM 2913 C C . VAL A 1 359 ? 1.439 21.864 -18.373 1.00 95.56 359 VAL A C 1
ATOM 2915 O O . VAL A 1 359 ? 0.355 22.284 -18.758 1.00 95.56 359 VAL A O 1
ATOM 2918 N N . ILE A 1 360 ? 1.727 21.729 -17.074 1.00 96.19 360 ILE A N 1
ATOM 2919 C CA . ILE A 1 360 ? 0.742 21.916 -15.992 1.00 96.19 360 ILE A CA 1
ATOM 2920 C C . ILE A 1 360 ? 0.034 23.274 -16.100 1.00 96.19 360 ILE A C 1
ATOM 2922 O O . ILE A 1 360 ? -1.188 23.369 -16.019 1.00 96.19 360 ILE A O 1
ATOM 2926 N N . LYS A 1 361 ? 0.792 24.358 -16.312 1.00 95.62 361 LYS A N 1
ATOM 2927 C CA . LYS A 1 361 ? 0.216 25.704 -16.473 1.00 95.62 361 LYS A CA 1
ATOM 2928 C C . LYS A 1 361 ? -0.638 25.845 -17.727 1.00 95.62 361 LYS A C 1
ATOM 2930 O O . LYS A 1 361 ? -1.446 26.769 -17.789 1.00 95.62 361 LYS A O 1
ATOM 2935 N N . LYS A 1 362 ? -0.375 25.058 -18.768 1.00 94.12 362 LYS A N 1
ATOM 2936 C CA . LYS A 1 362 ? -1.198 25.044 -19.975 1.00 94.12 362 LYS A CA 1
ATOM 2937 C C . LYS A 1 362 ? -2.531 24.363 -19.662 1.00 94.12 362 LYS A C 1
ATOM 2939 O O . LYS A 1 362 ? -3.544 25.037 -19.767 1.00 94.12 362 LYS A O 1
ATOM 2944 N N . ASP A 1 363 ? -2.511 23.135 -19.147 1.00 92.00 363 ASP A N 1
ATOM 2945 C CA . ASP A 1 363 ? -3.742 22.385 -18.860 1.00 92.00 363 ASP A CA 1
ATOM 2946 C C . ASP A 1 363 ? -4.639 23.120 -17.845 1.00 92.00 363 ASP A C 1
ATOM 2948 O O . ASP A 1 363 ? -5.836 23.256 -18.064 1.00 92.00 363 ASP A O 1
ATOM 2952 N N . ILE A 1 364 ? -4.072 23.720 -16.785 1.00 92.12 364 ILE A N 1
ATOM 2953 C CA . ILE A 1 364 ? -4.850 24.531 -15.823 1.00 92.12 364 ILE A CA 1
ATOM 2954 C C . ILE A 1 364 ? -5.557 25.719 -16.495 1.00 92.12 364 ILE A C 1
ATOM 2956 O O . ILE A 1 364 ? -6.656 26.086 -16.084 1.00 92.12 364 ILE A O 1
ATOM 2960 N N . ARG A 1 365 ? -4.929 26.350 -17.496 1.00 90.94 365 ARG A N 1
ATOM 2961 C CA . ARG A 1 365 ? -5.561 27.450 -18.240 1.00 90.94 365 ARG A CA 1
ATOM 2962 C C . ARG A 1 365 ? -6.675 26.934 -19.138 1.00 90.94 365 ARG A C 1
ATOM 2964 O O . ARG A 1 365 ? -7.721 27.568 -19.180 1.00 90.94 365 ARG A O 1
ATOM 2971 N N . ASP A 1 366 ? -6.454 25.792 -19.776 1.00 87.31 366 ASP A N 1
ATOM 2972 C CA . ASP A 1 366 ? -7.416 25.170 -20.682 1.00 87.31 366 ASP A CA 1
ATOM 2973 C C . ASP A 1 366 ? -8.665 24.662 -19.919 1.00 87.31 366 ASP A C 1
ATOM 2975 O O . ASP A 1 366 ? -9.761 24.694 -20.462 1.00 87.31 366 ASP A O 1
ATOM 2979 N N . PHE A 1 367 ? -8.551 24.290 -18.633 1.00 80.88 367 PHE A N 1
ATOM 2980 C CA . PHE A 1 367 ? -9.710 23.989 -17.767 1.00 80.88 367 PHE A CA 1
ATOM 2981 C C . PHE A 1 367 ? -10.499 25.220 -17.303 1.00 80.88 367 PHE A C 1
ATOM 2983 O O . PHE A 1 367 ? -11.624 25.087 -16.821 1.00 80.88 367 PHE A O 1
ATOM 2990 N N . GLY A 1 368 ? -9.886 26.405 -17.345 1.00 61.00 368 GLY A N 1
ATOM 2991 C CA . GLY A 1 368 ? -10.505 27.654 -16.900 1.00 61.00 368 GLY A CA 1
ATOM 2992 C C . GLY A 1 368 ? -11.339 28.357 -17.975 1.00 61.00 368 GLY A C 1
ATOM 2993 O O . GLY A 1 368 ? -11.918 29.405 -17.684 1.00 61.00 368 GLY A O 1
ATOM 2994 N N . THR A 1 369 ? -11.363 27.810 -19.191 1.00 47.03 369 THR A N 1
ATOM 2995 C CA . THR A 1 369 ? -12.120 28.274 -20.364 1.00 47.03 369 THR A CA 1
ATOM 2996 C C . THR A 1 369 ? -13.195 27.270 -20.720 1.00 47.03 369 THR A C 1
ATOM 2998 O O . THR A 1 369 ? -14.321 27.714 -21.033 1.00 47.03 369 THR A O 1
#

pLDDT: mean 87.36, std 9.74, range [47.03, 98.25]

Sequence (369 aa):
MIQKLSNYLVNIFLVLLGTISLIGAVTELAVMQNKLSVTKNILFTSLVLVIVCIFIFRKQVKNLVELCCASKYIFNVIFLVIFCGLIFYQLNMIQALTGIMEFDPAFIYSLILHKPIVGSSYFSWYPNLLLLLNIENVVYHLLDNPNIYFFLKSLNVINLFLIDAGLMLIFLTVKKQLNKKYAFITLLMAILIFGLTPYIAIPYSDNWAFFLMSIYIFLLSTIYNKKQFHFNIIPIIFIGIDSALLYKMKPSTIIVLIATIVVLFVTILSKGKQYLNFQNIKKQLLILFLFIMPFLLTISTCDYFVDNNNLIKIEKNSSAGPLHFMAMGLHGDGGYWWDFNSKDESLPPKDRKGYEIKVIKKDIRDFGT

Foldseek 3Di:
DLVVVVVVVVVVCCVVVVVVVVVVVVVVVVVVLVVDDPVVNVVVVVVVVVVVVCVVCVVVVLVVLCVCVVDPVSVVVVVCCVLVVLLVLLLVLLVVQQDADDDLLNQLVCLLLVNHPDALLVCLAVVLCLLVSLVLNVQCVVVVNDDSSVSLSVLLVVLLVLLSLLLVLQLLLCCQAPRNSVSVVSSVVSCVVPSNDSCSSPNALVSVLSSLVSLLSSLVSVQQGPNDGDDDLVSLLSNLLSQLVNCSSPVVSCVVVVVVVVVVVSVDVVVPPVCVDPVNVVVVVVSVCSNNVSNVVNNVVSVVCSCPDPSHHHDPLLYDDPLLLLLCCLPDPRDGDVVSVVVLSPDDSVCSVVVSVVSNVVSVVVVVD

Radius of gyration: 23.55 Å; chains: 1; bounding box: 57×52×56 Å

InterPro domains:
  IPR060765 Conserved hypothetical integral membrane protein [PF27792] (6-368)